Protein AF-0000000084939558 (afdb_homodimer)

Radius of gyration: 22.92 Å; Cα contacts (8 Å, |Δi|>4): 229; chains: 2; bounding box: 37×69×50 Å

pLDDT: mean 94.9, std 2.83, range [78.06, 98.19]

Sequence (236 aa):
MEKLYIKDISKELSIPEYVLRFYDKKGLFPFFERDENNYRYIEREKLEWVRIVSCLKKSGMPLNKISEYIGLALEGKNTYAKRLEMMIEQEKIVLEKMKDLQEQLDYIKYKKKLYENNMEKLYIKDISKELSIPEYVLRFYDKKGLFPFFERDENNYRYIEREKLEWVRIVSCLKKSGMPLNKISEYIGLALEGKNTYAKRLEMMIEQEKIVLEKMKDLQEQLDYIKYKKKLYENN

Secondary structure (DSSP, 8-state):
--EEEHHHHHHHHT--HHHHHHHHHTT--TT-EE-TT--EEEEGGGHHHHHHHHHHHHTT--HHHHHHHHHHHHH-GGGHHHHHHHHHHHHHHHHHHHHHHHHHHHHHHHHHHHHHH-/--EEEHHHHHHHHT--HHHHHHHHHTT--TT-EE-TT--EEEEGGGHHHHHHHHHHHHTT--HHHHHHHHHHHHH-GGGHHHHHHHHHHHHHHHHHHHHHHHHHHHHHHHHHHHHH--

Solvent-accessible surface area (backbone atoms only — not comparable to full-atom values): 13056 Å² total; per-residue (Å²): 131,58,73,34,35,55,69,52,47,20,65,74,70,71,42,59,54,68,57,54,51,48,42,43,74,70,63,67,50,88,65,61,43,65,48,98,85,65,48,53,29,28,47,56,90,53,46,62,57,57,51,49,52,50,34,43,45,75,53,66,50,52,69,69,57,51,46,50,49,52,55,40,56,71,74,34,76,90,35,29,68,62,52,35,51,52,38,53,53,48,48,53,53,41,51,51,51,49,51,53,48,49,55,32,48,52,51,45,50,50,51,37,51,52,35,72,75,97,134,58,74,35,34,54,70,51,46,19,65,73,69,70,40,60,55,69,56,55,50,50,42,44,74,72,62,67,52,89,64,61,43,64,48,98,85,63,47,52,29,30,47,56,90,53,45,63,57,56,50,50,52,50,35,44,44,76,53,65,50,52,68,70,57,50,46,50,50,51,56,41,57,71,74,34,76,89,38,30,67,61,52,35,52,51,38,53,53,47,48,52,52,40,50,51,51,47,52,54,47,48,55,33,48,54,51,45,50,49,51,37,51,52,34,72,75,97

Structure (mmCIF, N/CA/C/O backbone):
data_AF-0000000084939558-model_v1
#
loop_
_entity.id
_entity.type
_entity.pdbx_description
1 polymer 'HTH transcriptional regulator merR family'
#
loop_
_atom_site.group_PDB
_atom_site.id
_atom_site.type_symbol
_atom_site.label_atom_id
_atom_site.label_alt_id
_atom_site.label_comp_id
_atom_site.label_asym_id
_atom_site.label_entity_id
_atom_site.label_seq_id
_atom_site.pdbx_PDB_ins_code
_atom_site.Cartn_x
_atom_site.Cartn_y
_atom_site.Cartn_z
_atom_site.occupancy
_atom_site.B_iso_or_equiv
_atom_site.auth_seq_id
_atom_site.auth_comp_id
_atom_site.auth_asym_id
_atom_site.auth_atom_id
_atom_site.pdbx_PDB_model_num
ATOM 1 N N . MET A 1 1 ? 12.875 33 14.234 1 78.06 1 MET A N 1
ATOM 2 C CA . MET A 1 1 ? 12.195 31.719 14.078 1 78.06 1 MET A CA 1
ATOM 3 C C . MET A 1 1 ? 12.977 30.797 13.133 1 78.06 1 MET A C 1
ATOM 5 O O . MET A 1 1 ? 13.703 31.281 12.258 1 78.06 1 MET A O 1
ATOM 9 N N . GLU A 1 2 ? 13.031 29.531 13.477 1 91.94 2 GLU A N 1
ATOM 10 C CA . GLU A 1 2 ? 13.859 28.609 12.711 1 91.94 2 GLU A CA 1
ATOM 11 C C . GLU A 1 2 ? 13.195 28.234 11.383 1 91.94 2 GLU A C 1
ATOM 13 O O . GLU A 1 2 ? 12.055 27.781 11.359 1 91.94 2 GLU A O 1
ATOM 18 N N . LYS A 1 3 ? 13.844 28.703 10.32 1 94.44 3 LYS A N 1
ATOM 19 C CA . LYS A 1 3 ? 13.391 28.359 8.977 1 94.44 3 LYS A CA 1
ATOM 20 C C . LYS A 1 3 ? 13.867 26.953 8.578 1 94.44 3 LYS A C 1
ATOM 22 O O . LYS A 1 3 ? 15.031 26.609 8.805 1 94.44 3 LYS A O 1
ATOM 27 N N . LEU A 1 4 ? 12.922 26.172 8.109 1 96.12 4 LEU A N 1
ATOM 28 C CA . LEU A 1 4 ? 13.242 24.859 7.559 1 96.12 4 LEU A CA 1
ATOM 29 C C . LEU A 1 4 ? 13.008 24.844 6.051 1 96.12 4 LEU A C 1
ATOM 31 O O . LEU A 1 4 ? 11.891 25.078 5.586 1 96.12 4 LEU A O 1
ATOM 35 N N . TYR A 1 5 ? 14.117 24.562 5.375 1 96.19 5 TYR A N 1
ATOM 36 C CA . TYR A 1 5 ? 14.008 24.469 3.922 1 96.19 5 TYR A CA 1
ATOM 37 C C . TYR A 1 5 ? 13.641 23.047 3.492 1 96.19 5 TYR A C 1
ATOM 39 O O . TYR A 1 5 ? 13.641 22.125 4.309 1 96.19 5 TYR A O 1
ATOM 47 N N . ILE A 1 6 ? 13.305 22.922 2.172 1 94.62 6 ILE A N 1
ATOM 48 C CA . ILE A 1 6 ? 12.844 21.641 1.637 1 94.62 6 ILE A CA 1
ATOM 49 C C . ILE A 1 6 ? 13.859 20.547 1.958 1 94.62 6 ILE A C 1
ATOM 51 O O . ILE A 1 6 ? 13.484 19.438 2.355 1 94.62 6 ILE A O 1
ATOM 55 N N . LYS A 1 7 ? 15.078 20.906 1.766 1 95 7 LYS A N 1
ATOM 56 C CA . LYS A 1 7 ? 16.141 19.938 2.031 1 95 7 LYS A CA 1
ATOM 57 C C . LYS A 1 7 ? 16.156 19.531 3.5 1 95 7 LYS A C 1
ATOM 59 O O . LYS A 1 7 ? 16.328 18.344 3.818 1 95 7 LYS A O 1
ATOM 64 N N . ASP A 1 8 ? 15.945 20.5 4.359 1 96.25 8 ASP A N 1
ATOM 65 C CA . ASP A 1 8 ? 15.906 20.219 5.797 1 96.25 8 ASP A CA 1
ATOM 66 C C . ASP A 1 8 ? 14.719 19.328 6.156 1 96.25 8 ASP A C 1
ATOM 68 O O . ASP A 1 8 ? 14.859 18.391 6.93 1 96.25 8 ASP A O 1
ATOM 72 N N . ILE A 1 9 ? 13.648 19.656 5.605 1 95.88 9 ILE A N 1
ATOM 73 C CA . ILE A 1 9 ? 12.406 18.938 5.867 1 95.88 9 ILE A CA 1
ATOM 74 C C . ILE A 1 9 ? 12.547 17.5 5.383 1 95.88 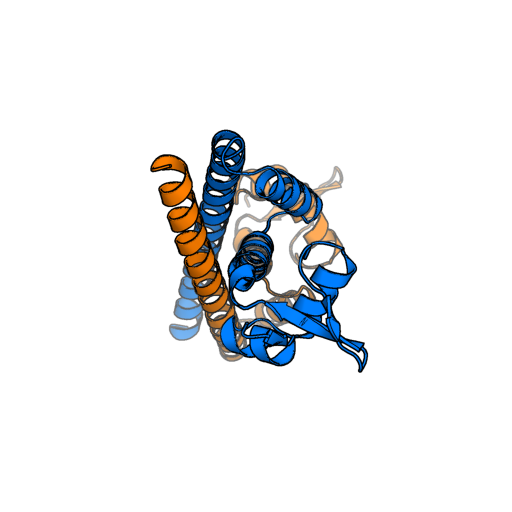9 ILE A C 1
ATOM 76 O O . ILE A 1 9 ? 12.164 16.562 6.086 1 95.88 9 ILE A O 1
ATOM 80 N N . SER A 1 10 ? 13.055 17.344 4.211 1 95.81 10 SER A N 1
ATOM 81 C CA . SER A 1 10 ? 13.266 16.031 3.613 1 95.81 10 SER A CA 1
ATOM 82 C C . SER A 1 10 ? 14.086 15.133 4.531 1 95.81 10 SER A C 1
ATOM 84 O O . SER A 1 10 ? 13.711 13.984 4.785 1 95.81 10 SER A O 1
ATOM 86 N N . LYS A 1 11 ? 15.117 15.664 5.09 1 94.25 11 LYS A N 1
ATOM 87 C CA . LYS A 1 11 ? 16 14.914 5.973 1 94.25 11 LYS A CA 1
ATOM 88 C C . LYS A 1 11 ? 15.32 14.586 7.297 1 94.25 11 LYS A C 1
ATOM 90 O O . LYS A 1 11 ? 15.398 13.461 7.781 1 94.25 11 LYS A O 1
ATOM 95 N N . GLU A 1 12 ? 14.648 15.5 7.797 1 93.31 12 GLU A N 1
ATOM 96 C CA . GLU A 1 12 ? 14.055 15.359 9.125 1 93.31 12 GLU A CA 1
ATOM 97 C C . GLU A 1 12 ? 12.883 14.383 9.102 1 93.31 12 GLU A C 1
ATOM 99 O O . GLU A 1 12 ? 12.695 13.609 10.039 1 93.31 12 GLU A O 1
ATOM 104 N N . LEU A 1 13 ? 12.102 14.492 8.102 1 91.56 13 LEU A N 1
ATOM 105 C CA . LEU A 1 13 ? 10.891 13.688 8.039 1 91.56 13 LEU A CA 1
ATOM 106 C C . LEU A 1 13 ? 11.109 12.445 7.18 1 91.56 13 LEU A C 1
ATOM 108 O O . LEU A 1 13 ? 10.211 11.609 7.051 1 91.56 13 LEU A O 1
ATOM 112 N N . SER A 1 14 ? 12.258 12.344 6.594 1 89.88 14 SER A N 1
ATOM 113 C CA . SER A 1 14 ? 12.594 11.219 5.723 1 89.88 14 SER A CA 1
ATOM 114 C C . SER A 1 14 ? 11.602 11.102 4.566 1 89.88 14 SER A C 1
ATOM 116 O O . SER A 1 14 ? 11.07 10.023 4.305 1 89.88 14 SER A O 1
ATOM 118 N N . ILE A 1 15 ? 11.344 12.266 3.938 1 91.56 15 ILE A N 1
ATOM 119 C CA . ILE A 1 15 ? 10.523 12.367 2.74 1 91.56 15 ILE A CA 1
ATOM 120 C C . ILE A 1 15 ? 11.344 12.961 1.596 1 91.56 15 ILE A C 1
ATOM 122 O O . ILE A 1 15 ? 11.992 13.992 1.76 1 91.56 15 ILE A O 1
ATOM 126 N N . PRO A 1 16 ? 11.281 12.328 0.468 1 93.44 16 PRO A N 1
ATOM 127 C CA . PRO A 1 16 ? 12.039 12.867 -0.659 1 93.44 16 PRO A CA 1
ATOM 128 C C . PRO A 1 16 ? 11.625 14.297 -1.021 1 93.44 16 PRO A C 1
ATOM 130 O O . PRO A 1 16 ? 10.438 14.633 -0.953 1 93.44 16 PRO A O 1
ATOM 133 N N . GLU A 1 17 ? 12.602 14.961 -1.515 1 95.44 17 GLU A N 1
ATOM 134 C CA . GLU A 1 17 ? 12.352 16.359 -1.84 1 95.44 17 GLU A CA 1
ATOM 135 C C . GLU A 1 17 ? 11.305 16.5 -2.943 1 95.44 17 GLU A C 1
ATOM 137 O O . GLU A 1 17 ? 10.445 17.375 -2.891 1 95.44 17 GLU A O 1
ATOM 142 N N . TYR A 1 18 ? 11.398 15.648 -3.867 1 94.94 18 TYR A N 1
ATOM 143 C CA . TYR A 1 18 ? 10.484 15.75 -4.996 1 94.94 18 TYR A CA 1
ATOM 144 C C . TYR A 1 18 ? 9.039 15.516 -4.551 1 94.94 18 TYR A C 1
ATOM 146 O O . TYR A 1 18 ? 8.109 16.094 -5.113 1 94.94 18 TYR A O 1
ATOM 154 N N . VAL A 1 19 ? 8.828 14.742 -3.518 1 92.38 19 VAL A N 1
ATOM 155 C CA . VAL A 1 19 ? 7.496 14.484 -2.979 1 92.38 19 VAL A CA 1
ATOM 156 C C . VAL A 1 19 ? 6.977 15.742 -2.279 1 92.38 19 VAL A C 1
ATOM 158 O O . VAL A 1 19 ? 5.824 16.141 -2.482 1 92.38 19 VAL A O 1
ATOM 161 N N . LEU A 1 20 ? 7.844 16.312 -1.535 1 94.19 20 LEU A N 1
ATOM 162 C CA . LEU A 1 20 ? 7.492 17.562 -0.853 1 94.19 20 LEU A CA 1
ATOM 163 C C . LEU A 1 20 ? 7.105 18.641 -1.856 1 94.19 20 LEU A C 1
ATOM 165 O O . LEU A 1 20 ? 6.105 19.344 -1.669 1 94.19 20 LEU A O 1
ATOM 169 N N . ARG A 1 21 ? 7.867 18.703 -2.932 1 93.12 21 ARG A N 1
ATOM 170 C CA . ARG A 1 21 ? 7.605 19.703 -3.973 1 93.12 21 ARG A CA 1
ATOM 171 C C . ARG A 1 21 ? 6.289 19.406 -4.684 1 93.12 21 ARG A C 1
ATOM 173 O O . ARG A 1 21 ? 5.543 20.328 -5.02 1 93.12 21 ARG A O 1
ATOM 180 N N . PHE A 1 22 ? 6.094 18.234 -4.871 1 93.81 22 PHE A N 1
ATOM 181 C CA . PHE A 1 22 ? 4.852 17.828 -5.512 1 93.81 22 PHE A CA 1
ATOM 182 C C . PHE A 1 22 ? 3.648 18.25 -4.672 1 93.81 22 PHE A C 1
ATOM 184 O O . PHE A 1 22 ? 2.697 18.828 -5.195 1 93.81 22 PHE A O 1
ATOM 191 N N . TYR A 1 23 ? 3.699 17.953 -3.377 1 93.06 23 TYR A N 1
ATOM 192 C CA . TYR A 1 23 ? 2.602 18.297 -2.482 1 93.06 23 TYR A CA 1
ATOM 193 C C . TYR A 1 23 ? 2.424 19.812 -2.402 1 93.06 23 TYR A C 1
ATOM 195 O O . TYR A 1 23 ? 1.298 20.312 -2.322 1 93.06 23 TYR A O 1
ATOM 203 N N . ASP A 1 24 ? 3.543 20.438 -2.385 1 91.81 24 ASP A N 1
ATOM 204 C CA . ASP A 1 24 ? 3.494 21.891 -2.371 1 91.81 24 ASP A CA 1
ATOM 205 C C . ASP A 1 24 ? 2.82 22.422 -3.631 1 91.81 24 ASP A C 1
ATOM 207 O O . ASP A 1 24 ? 1.967 23.312 -3.557 1 91.81 24 ASP A O 1
ATOM 211 N N . LYS A 1 25 ? 3.213 21.938 -4.762 1 92.25 25 LYS A N 1
ATOM 212 C CA . LYS A 1 25 ? 2.631 22.328 -6.043 1 92.25 25 LYS A CA 1
ATOM 213 C C . LYS A 1 25 ? 1.125 22.078 -6.062 1 92.25 25 LYS A C 1
ATOM 215 O O . LYS A 1 25 ? 0.372 22.828 -6.676 1 92.25 25 LYS A O 1
ATOM 220 N N . LYS A 1 26 ? 0.696 21.125 -5.387 1 93.25 26 LYS A N 1
ATOM 221 C CA . LYS A 1 26 ? -0.721 20.781 -5.32 1 93.25 26 LYS A CA 1
ATOM 222 C C . LYS A 1 26 ? -1.453 21.656 -4.305 1 93.25 26 LYS A C 1
ATOM 224 O O . LYS A 1 26 ? -2.654 21.484 -4.082 1 93.25 26 LYS A O 1
ATOM 229 N N . GLY A 1 27 ? -0.727 22.484 -3.561 1 90.5 27 GLY A N 1
ATOM 230 C CA . GLY A 1 27 ? -1.332 23.453 -2.654 1 90.5 27 GLY A CA 1
ATOM 231 C C . GLY A 1 27 ? -1.643 22.875 -1.288 1 90.5 27 GLY A C 1
ATOM 232 O O . GLY A 1 27 ? -2.508 23.391 -0.573 1 90.5 27 GLY A O 1
ATOM 233 N N . LEU A 1 28 ? -0.938 21.891 -0.875 1 92.88 28 LEU A N 1
ATOM 234 C CA . LEU A 1 28 ? -1.263 21.188 0.363 1 92.88 28 LEU A CA 1
ATOM 235 C C . LEU A 1 28 ? -0.498 21.781 1.54 1 92.88 28 LEU A C 1
ATOM 237 O O . LEU A 1 28 ? -0.735 21.406 2.691 1 92.88 28 LEU A O 1
ATOM 241 N N . PHE A 1 29 ? 0.413 22.641 1.264 1 93.56 29 PHE A N 1
ATOM 242 C CA . PHE A 1 29 ? 1.186 23.281 2.32 1 93.56 29 PHE A CA 1
ATOM 243 C C . PHE A 1 29 ? 0.855 24.766 2.404 1 93.56 29 PHE A C 1
ATOM 245 O O . PHE A 1 29 ? 1.463 25.578 1.71 1 93.56 29 PHE A O 1
ATOM 252 N N . PRO A 1 30 ? 0.023 25.125 3.338 1 90.94 30 PRO A N 1
ATOM 253 C CA . PRO A 1 30 ? -0.441 26.516 3.383 1 90.94 30 PRO A CA 1
ATOM 254 C C . PRO A 1 30 ? 0.596 27.469 3.979 1 90.94 30 PRO A C 1
ATOM 256 O O . PRO A 1 30 ? 0.467 28.688 3.848 1 90.94 30 PRO A O 1
ATOM 259 N N . PHE A 1 31 ? 1.703 26.922 4.52 1 92.5 31 PHE A N 1
ATOM 260 C CA . PHE A 1 31 ? 2.566 27.797 5.293 1 92.5 31 PHE A CA 1
ATOM 261 C C . PHE A 1 31 ? 3.951 27.891 4.66 1 92.5 31 PHE A C 1
ATOM 263 O O . PHE A 1 31 ? 4.867 28.484 5.242 1 92.5 31 PHE A O 1
ATOM 270 N N . PHE A 1 32 ? 4.051 27.266 3.518 1 93.5 32 PHE A N 1
ATOM 271 C CA . PHE A 1 32 ? 5.32 27.422 2.816 1 93.5 32 PHE A CA 1
ATOM 272 C C . PHE A 1 32 ? 5.484 28.859 2.311 1 93.5 32 PHE A C 1
ATOM 274 O O . PHE A 1 32 ? 4.527 29.453 1.821 1 93.5 32 PHE A O 1
ATOM 281 N N . GLU A 1 33 ? 6.656 29.375 2.461 1 93.62 33 GLU A N 1
ATOM 282 C CA . GLU A 1 33 ? 7.027 30.703 1.975 1 93.62 33 GLU A CA 1
ATOM 283 C C . GLU A 1 33 ? 8.297 30.641 1.126 1 93.62 33 GLU A C 1
ATOM 285 O O . GLU A 1 33 ? 8.914 29.578 0.993 1 93.62 33 GLU A O 1
ATOM 290 N N . ARG A 1 34 ? 8.531 31.641 0.413 1 93.19 34 ARG A N 1
ATOM 291 C CA . ARG A 1 34 ? 9.773 31.766 -0.351 1 93.19 34 ARG A CA 1
ATOM 292 C C . ARG A 1 34 ? 10.664 32.844 0.233 1 93.19 34 ARG A C 1
ATOM 294 O O . ARG A 1 34 ? 10.18 33.906 0.667 1 93.19 34 ARG A O 1
ATOM 301 N N . ASP A 1 35 ? 11.938 32.5 0.187 1 93.56 35 ASP A N 1
ATOM 302 C CA . ASP A 1 35 ? 12.875 33.531 0.646 1 93.56 35 ASP A CA 1
ATOM 303 C C . ASP A 1 35 ? 13.312 34.438 -0.507 1 93.56 35 ASP A C 1
ATOM 305 O O . ASP A 1 35 ? 12.742 34.375 -1.599 1 93.56 35 ASP A O 1
ATOM 309 N N . GLU A 1 36 ? 14.297 35.281 -0.172 1 95.06 36 GLU A N 1
ATOM 310 C CA . GLU A 1 36 ? 14.75 36.281 -1.141 1 95.06 36 GLU A CA 1
ATOM 311 C C . GLU A 1 36 ? 15.32 35.625 -2.391 1 95.06 36 GLU A C 1
ATOM 313 O O . GLU A 1 36 ? 15.273 36.188 -3.48 1 95.06 36 GLU A O 1
ATOM 318 N N . ASN A 1 37 ? 15.82 34.438 -2.24 1 94.5 37 ASN A N 1
ATOM 319 C CA . ASN A 1 37 ? 16.406 33.688 -3.35 1 94.5 37 ASN A CA 1
ATOM 320 C C . ASN A 1 37 ? 15.383 32.719 -3.977 1 94.5 37 ASN A C 1
ATOM 322 O O . ASN A 1 37 ? 15.734 31.891 -4.801 1 94.5 37 ASN A O 1
ATOM 326 N N . ASN A 1 38 ? 14.242 32.719 -3.533 1 92.62 38 ASN A N 1
ATOM 327 C CA . ASN A 1 38 ? 13.125 31.953 -4.055 1 92.62 38 ASN A CA 1
ATOM 328 C C . ASN A 1 38 ? 13.164 30.5 -3.568 1 92.62 38 ASN A C 1
ATOM 330 O O . ASN A 1 38 ? 12.609 29.609 -4.211 1 92.62 38 ASN A O 1
ATOM 334 N N . TYR A 1 39 ? 13.883 30.328 -2.506 1 92.5 39 TYR A N 1
ATOM 335 C CA . TYR A 1 39 ? 13.891 29 -1.892 1 92.5 39 TYR A CA 1
ATOM 336 C C . TYR A 1 39 ? 12.703 2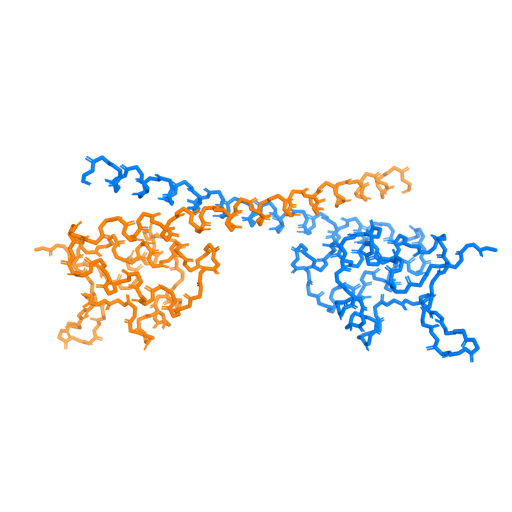8.844 -0.943 1 92.5 39 TYR A C 1
ATOM 338 O O . TYR A 1 39 ? 12.398 29.734 -0.157 1 92.5 39 TYR A O 1
ATOM 346 N N . ARG A 1 40 ? 12.062 27.656 -1.059 1 93.5 40 ARG A N 1
ATOM 347 C CA . ARG A 1 40 ? 10.898 27.391 -0.217 1 93.5 40 ARG A CA 1
ATOM 348 C C . ARG A 1 40 ? 11.328 26.984 1.19 1 93.5 40 ARG A C 1
ATOM 350 O O . ARG A 1 40 ? 12.281 26.234 1.363 1 93.5 40 ARG A O 1
ATOM 357 N N . TYR A 1 41 ? 10.641 27.609 2.094 1 95.31 41 TYR A N 1
ATOM 358 C CA . TYR A 1 41 ? 10.891 27.266 3.486 1 95.31 41 TYR A CA 1
ATOM 359 C C . TYR A 1 41 ? 9.609 27.312 4.305 1 95.31 41 TYR A C 1
ATOM 361 O O . TYR A 1 41 ? 8.594 27.844 3.838 1 95.31 41 TYR A O 1
ATOM 369 N N . ILE A 1 42 ? 9.695 26.641 5.418 1 95.69 42 ILE A N 1
ATOM 370 C CA . ILE A 1 42 ? 8.633 26.719 6.41 1 95.69 42 ILE A CA 1
ATOM 371 C C . ILE A 1 42 ? 9.227 27 7.785 1 95.69 42 ILE A C 1
ATOM 373 O O . ILE A 1 42 ? 10.367 26.625 8.07 1 95.69 42 ILE A O 1
ATOM 377 N N . GLU A 1 43 ? 8.375 27.75 8.562 1 95.88 43 GLU A N 1
ATOM 378 C CA . GLU A 1 43 ? 8.812 27.906 9.945 1 95.88 43 GLU A CA 1
ATOM 379 C C . GLU A 1 43 ? 8.703 26.594 10.719 1 95.88 43 GLU A 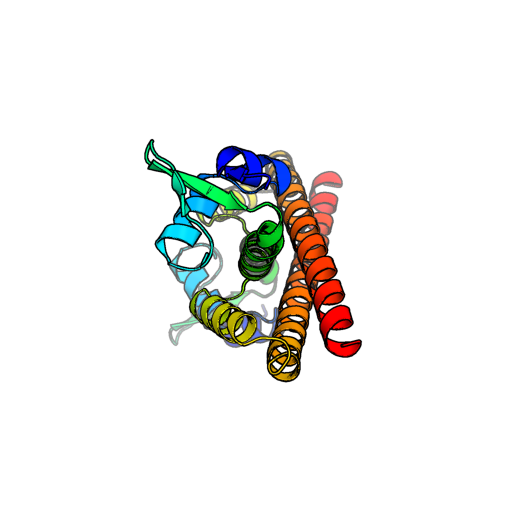C 1
ATOM 381 O O . GLU A 1 43 ? 7.738 25.859 10.547 1 95.88 43 GLU A O 1
ATOM 386 N N . ARG A 1 44 ? 9.664 26.312 11.578 1 95.69 44 ARG A N 1
ATOM 387 C CA . ARG A 1 44 ? 9.734 25.078 12.344 1 95.69 44 ARG A CA 1
ATOM 388 C C . ARG A 1 44 ? 8.406 24.781 13.039 1 95.69 44 ARG A C 1
ATOM 390 O O . ARG A 1 44 ? 7.969 23.625 13.102 1 95.69 44 ARG A O 1
ATOM 397 N N . GLU A 1 45 ? 7.77 25.781 13.523 1 94.19 45 GLU A N 1
ATOM 398 C CA . GLU A 1 45 ? 6.523 25.625 14.266 1 94.19 45 GLU A CA 1
ATOM 399 C C . GLU A 1 45 ? 5.414 25.062 13.375 1 94.19 45 GLU A C 1
ATOM 401 O O . GLU A 1 45 ? 4.414 24.547 13.867 1 94.19 45 GLU A O 1
ATOM 406 N N . LYS A 1 46 ? 5.648 25.188 12.078 1 94.19 46 LYS A N 1
ATOM 407 C CA . LYS A 1 46 ? 4.621 24.766 11.133 1 94.19 46 LYS A CA 1
ATOM 408 C C . LYS A 1 46 ? 4.977 23.406 10.516 1 94.19 46 LYS A C 1
ATOM 410 O O . LYS A 1 46 ? 4.246 22.906 9.664 1 94.19 46 LYS A O 1
ATOM 415 N N . LEU A 1 47 ? 5.996 22.797 10.984 1 94.75 47 LEU A N 1
ATOM 416 C CA . LEU A 1 47 ? 6.484 21.547 10.422 1 94.75 47 LEU A CA 1
ATOM 417 C C . LEU A 1 47 ? 5.445 20.438 10.578 1 94.75 47 LEU A C 1
ATOM 419 O O . LEU A 1 47 ? 5.371 19.531 9.742 1 94.75 47 LEU A O 1
ATOM 423 N N . GLU A 1 48 ? 4.656 20.547 11.578 1 92.94 48 GLU A N 1
ATOM 424 C CA . GLU A 1 48 ? 3.625 19.547 11.836 1 92.94 48 GLU A CA 1
ATOM 425 C C . GLU A 1 48 ? 2.662 19.438 10.664 1 92.94 48 GLU A C 1
ATOM 427 O O . GLU A 1 48 ? 2.162 18.344 10.367 1 92.94 48 GLU A O 1
ATOM 432 N N . TRP A 1 49 ? 2.451 20.5 9.922 1 92.06 49 TRP A N 1
ATOM 433 C CA . TRP A 1 49 ? 1.576 20.5 8.758 1 92.06 49 TRP A CA 1
ATOM 434 C C . TRP A 1 49 ? 2.15 19.625 7.645 1 92.06 49 TRP A C 1
ATOM 436 O O . TRP A 1 49 ? 1.414 18.891 6.98 1 92.06 49 TRP A O 1
ATOM 446 N N . VAL A 1 50 ? 3.414 19.656 7.5 1 94.44 50 VAL A N 1
ATOM 447 C CA . VAL A 1 50 ? 4.082 18.844 6.492 1 94.44 50 VAL A CA 1
ATOM 448 C C . VAL A 1 50 ? 4.031 17.375 6.898 1 94.44 50 VAL A C 1
ATOM 450 O O . VAL A 1 50 ? 3.764 16.5 6.07 1 94.44 50 VAL A O 1
ATOM 453 N N . ARG A 1 51 ? 4.176 17.141 8.125 1 94.12 51 ARG A N 1
ATOM 454 C CA . ARG A 1 51 ? 4.172 15.773 8.648 1 94.12 51 ARG A CA 1
ATOM 455 C C . ARG A 1 51 ? 2.816 15.109 8.438 1 94.12 51 ARG A C 1
ATOM 457 O O . ARG A 1 51 ? 2.744 13.969 7.98 1 94.12 51 ARG A O 1
ATOM 464 N N . ILE A 1 52 ? 1.778 15.859 8.773 1 95.12 52 ILE A N 1
ATOM 465 C CA . ILE A 1 52 ? 0.446 15.266 8.711 1 95.12 52 ILE A CA 1
ATOM 466 C C . ILE A 1 52 ? 0.069 15 7.254 1 95.12 52 ILE A C 1
ATOM 468 O O . ILE A 1 52 ? -0.49 13.945 6.934 1 95.12 52 ILE A O 1
ATOM 472 N N . VAL A 1 53 ? 0.37 15.93 6.418 1 94.62 53 VAL A N 1
ATOM 473 C CA . VAL A 1 53 ? 0.08 15.75 4.996 1 94.62 53 VAL A CA 1
ATOM 474 C C . VAL A 1 53 ? 0.81 14.516 4.473 1 94.62 53 VAL A C 1
ATOM 476 O O . VAL A 1 53 ? 0.211 13.672 3.801 1 94.62 53 VAL A O 1
ATOM 479 N N . SER A 1 54 ? 2.031 14.414 4.82 1 93.75 54 SER A N 1
ATOM 480 C CA . SER A 1 54 ? 2.844 13.289 4.379 1 93.75 54 SER A CA 1
ATOM 481 C C . SER A 1 54 ? 2.303 11.969 4.934 1 93.75 54 SER A C 1
ATOM 483 O O . SER A 1 54 ? 2.211 10.977 4.207 1 93.75 54 SER A O 1
ATOM 485 N N . CYS A 1 55 ? 1.94 11.992 6.129 1 95.25 55 CYS A N 1
ATOM 486 C CA . CYS A 1 55 ? 1.412 10.789 6.77 1 95.25 55 CYS A CA 1
ATOM 487 C C . CYS A 1 55 ? 0.112 10.344 6.109 1 95.25 55 CYS A C 1
ATOM 489 O O . CYS A 1 55 ? -0.047 9.172 5.773 1 95.25 55 CYS A O 1
ATOM 491 N N . LEU A 1 56 ? -0.761 11.336 5.945 1 96.19 56 LEU A N 1
ATOM 492 C CA . LEU A 1 56 ? -2.061 11.008 5.371 1 96.19 56 LEU A CA 1
ATOM 493 C C . LEU A 1 56 ? -1.912 10.508 3.939 1 96.19 56 LEU A C 1
ATOM 495 O O . LEU A 1 56 ? -2.59 9.562 3.533 1 96.19 56 LEU A O 1
ATOM 499 N N . LYS A 1 57 ? -1.029 11.078 3.289 1 93.94 57 LYS A N 1
ATOM 500 C CA . LYS A 1 57 ? -0.776 10.641 1.921 1 93.94 57 LYS A CA 1
ATOM 501 C C . LYS A 1 57 ? -0.169 9.234 1.901 1 93.94 57 LYS A C 1
ATOM 503 O O . LYS A 1 57 ? -0.635 8.359 1.169 1 93.94 57 LYS A O 1
ATOM 508 N N . LYS A 1 58 ? 0.844 9.016 2.695 1 92.62 58 LYS A N 1
ATOM 509 C CA . LYS A 1 58 ? 1.522 7.727 2.768 1 92.62 58 LYS A CA 1
ATOM 510 C C . LYS A 1 58 ? 0.566 6.629 3.223 1 92.62 58 LYS A C 1
ATOM 512 O O . LYS A 1 58 ? 0.715 5.469 2.836 1 92.62 58 LYS A O 1
ATOM 517 N N . SER A 1 59 ? -0.438 7.055 3.936 1 95.31 59 SER A N 1
ATOM 518 C CA . SER A 1 59 ? -1.404 6.094 4.453 1 95.31 59 SER A CA 1
ATOM 519 C C . SER A 1 59 ? -2.51 5.816 3.441 1 95.31 59 SER A C 1
ATOM 521 O O . SER A 1 59 ? -3.379 4.977 3.676 1 95.31 59 SER A O 1
ATOM 523 N N . GLY A 1 60 ? -2.527 6.559 2.332 1 93.81 60 GLY A N 1
ATOM 524 C CA . GLY A 1 60 ? -3.424 6.219 1.238 1 93.81 60 GLY A CA 1
ATOM 525 C C . GLY A 1 60 ? -4.609 7.16 1.125 1 93.81 60 GLY A C 1
ATOM 526 O O . GLY A 1 60 ? -5.547 6.895 0.374 1 93.81 60 GLY A O 1
ATOM 527 N N . MET A 1 61 ? -4.543 8.242 1.777 1 96.5 61 MET A N 1
ATOM 528 C CA . MET A 1 61 ? -5.641 9.203 1.662 1 96.5 61 MET A CA 1
ATOM 529 C C . MET A 1 61 ? -5.551 9.977 0.354 1 96.5 61 MET A C 1
ATOM 531 O O . MET A 1 61 ? -4.477 10.461 -0.013 1 96.5 61 MET A O 1
ATOM 535 N N . PRO A 1 62 ? -6.672 10.133 -0.286 1 95.94 62 PRO A N 1
ATOM 536 C CA . PRO A 1 62 ? -6.645 10.906 -1.529 1 95.94 62 PRO A CA 1
ATOM 537 C C . PRO A 1 62 ? -6.379 12.391 -1.295 1 95.94 62 PRO A C 1
ATOM 539 O O . PRO A 1 62 ? -6.703 12.922 -0.227 1 95.94 62 PRO A O 1
ATOM 542 N N . LEU A 1 63 ? -5.832 13 -2.33 1 94.5 63 LEU A N 1
ATOM 543 C CA . LEU A 1 63 ? -5.398 14.391 -2.248 1 94.5 63 LEU A CA 1
ATOM 544 C C . LEU A 1 63 ? -6.566 15.305 -1.894 1 94.5 63 LEU A C 1
ATOM 546 O O . LEU A 1 63 ? -6.402 16.266 -1.138 1 94.5 63 LEU A O 1
ATOM 550 N N . ASN A 1 64 ? -7.715 15.023 -2.43 1 95.56 64 ASN A N 1
ATOM 551 C CA . ASN A 1 64 ? -8.875 15.859 -2.146 1 95.56 64 ASN A CA 1
ATOM 552 C C . ASN A 1 64 ? -9.266 15.789 -0.674 1 95.56 64 ASN A C 1
ATOM 554 O O . ASN A 1 64 ? -9.625 16.812 -0.075 1 95.56 64 ASN A O 1
ATOM 558 N N . LYS A 1 65 ? -9.156 14.625 -0.125 1 97.12 65 LYS A N 1
ATOM 559 C CA . LYS A 1 65 ? -9.461 14.469 1.295 1 97.12 65 LYS A CA 1
ATOM 560 C C . LYS A 1 65 ? -8.406 15.148 2.162 1 97.12 65 LYS A C 1
ATOM 562 O O . LYS A 1 65 ? -8.727 15.719 3.207 1 97.12 65 LYS A O 1
ATOM 567 N N . ILE A 1 66 ? -7.18 15.047 1.719 1 97 66 ILE A N 1
ATOM 568 C CA . ILE A 1 66 ? -6.102 15.719 2.439 1 97 66 ILE A CA 1
ATOM 569 C C . ILE A 1 66 ? -6.34 17.234 2.424 1 97 66 ILE A C 1
ATOM 571 O O . ILE A 1 66 ? -6.172 17.906 3.445 1 97 66 ILE A O 1
ATOM 575 N N . SER A 1 67 ? -6.738 17.703 1.302 1 96.19 67 SER A N 1
ATOM 576 C CA . SER A 1 67 ? -7.07 19.109 1.187 1 96.19 67 SER A CA 1
ATOM 577 C C . SER A 1 67 ? -8.195 19.5 2.141 1 96.19 67 SER A C 1
ATOM 579 O O . SER A 1 67 ? -8.133 20.547 2.799 1 96.19 67 SER A O 1
ATOM 581 N N . GLU A 1 68 ? -9.18 18.703 2.143 1 97.31 68 GLU A N 1
ATOM 582 C CA . GLU A 1 68 ? -10.273 18.922 3.086 1 97.31 68 GLU A CA 1
ATOM 583 C C . GLU A 1 68 ? -9.758 18.984 4.52 1 97.31 68 GLU A C 1
ATOM 585 O O . GLU A 1 68 ? -10.141 19.875 5.281 1 97.31 68 GLU A O 1
ATOM 590 N N . TYR A 1 69 ? -8.938 18.031 4.867 1 97.75 69 TYR A N 1
ATOM 591 C CA . TYR A 1 69 ? -8.367 18 6.211 1 97.75 69 TYR A CA 1
ATOM 592 C C . TYR A 1 69 ? -7.625 19.297 6.523 1 97.75 69 TYR A C 1
ATOM 594 O O . TYR A 1 69 ? -7.793 19.859 7.602 1 97.75 69 TYR A O 1
ATOM 602 N N . ILE A 1 70 ? -6.785 19.703 5.648 1 96.12 70 ILE A N 1
ATOM 603 C CA . ILE A 1 70 ? -5.988 20.906 5.824 1 96.12 70 ILE A CA 1
ATOM 604 C C . ILE A 1 70 ? -6.91 22.109 6.031 1 96.12 70 ILE A C 1
ATOM 606 O O . ILE A 1 70 ? -6.668 22.938 6.906 1 96.12 70 ILE A O 1
ATOM 610 N N . GLY A 1 71 ? -7.945 22.203 5.191 1 96 71 GLY A N 1
ATOM 611 C CA . GLY A 1 71 ? -8.914 23.281 5.359 1 96 71 GLY A CA 1
ATOM 612 C C . GLY A 1 71 ? -9.547 23.297 6.738 1 96 71 GLY A C 1
ATOM 613 O O . GLY A 1 71 ? -9.68 24.359 7.348 1 96 71 GLY A O 1
ATOM 614 N N . LEU A 1 72 ? -9.922 22.188 7.199 1 97.06 72 LEU A N 1
ATOM 615 C CA . LEU A 1 72 ? -10.484 22.062 8.539 1 97.06 72 LEU A CA 1
ATOM 616 C C . LEU A 1 72 ? -9.461 22.484 9.594 1 97.06 72 LEU A C 1
ATOM 618 O O . LEU A 1 72 ? -9.789 23.25 10.508 1 97.06 72 LEU A O 1
ATOM 622 N N . ALA A 1 73 ? -8.281 22 9.484 1 95.06 73 ALA A N 1
ATOM 623 C CA . ALA A 1 73 ? -7.23 22.297 10.461 1 95.06 73 ALA A CA 1
ATOM 624 C C . ALA A 1 73 ? -6.973 23.797 10.539 1 95.06 73 ALA A C 1
ATOM 626 O O . ALA A 1 73 ? -6.73 24.344 11.625 1 95.06 73 ALA A O 1
ATOM 627 N N . LEU A 1 74 ? -7.074 24.438 9.43 1 95.06 74 LEU A N 1
ATOM 628 C CA . LEU A 1 74 ? -6.844 25.891 9.367 1 95.06 74 LEU A CA 1
ATOM 629 C C . LEU A 1 74 ? -7.926 26.641 10.125 1 95.06 74 LEU A C 1
ATOM 631 O O . LEU A 1 74 ? -7.676 27.719 10.664 1 95.06 74 LEU A O 1
ATOM 635 N N . GLU A 1 75 ? -9.031 26.078 10.125 1 95.94 75 GLU A N 1
ATOM 636 C CA . GLU A 1 75 ? -10.141 26.703 10.836 1 95.94 75 GLU A CA 1
ATOM 637 C C . GLU A 1 75 ? -9.922 26.672 12.344 1 95.94 75 GLU A C 1
ATOM 639 O O . GLU A 1 75 ? -10.406 27.547 13.062 1 95.94 75 GLU A O 1
ATOM 644 N N . GLY A 1 76 ? -9.281 25.609 12.82 1 94.12 76 GLY A N 1
ATOM 645 C CA . GLY A 1 76 ? -8.938 25.594 14.234 1 94.12 76 GLY A CA 1
ATOM 646 C C . GLY A 1 76 ? -9.57 24.453 14.992 1 94.12 76 GLY A C 1
ATOM 647 O O . GLY A 1 76 ? -10 23.469 14.391 1 94.12 76 GLY A O 1
ATOM 648 N N . LYS A 1 77 ? -9.562 24.562 16.297 1 94.75 77 LYS A N 1
ATOM 649 C CA . LYS A 1 77 ? -9.93 23.5 17.219 1 94.75 77 LYS A CA 1
ATOM 650 C C . LYS A 1 77 ? -11.406 23.141 17.078 1 94.75 77 LYS A C 1
ATOM 652 O O . LYS A 1 77 ? -11.812 22.016 17.422 1 94.75 77 LYS A O 1
ATOM 657 N N . ASN A 1 78 ? -12.148 24.094 16.594 1 95.81 78 ASN A N 1
ATOM 658 C CA . ASN A 1 78 ? -13.586 23.859 16.453 1 95.81 78 ASN A CA 1
ATOM 659 C C . ASN A 1 78 ? -13.867 22.734 15.469 1 95.81 78 ASN A C 1
ATOM 661 O O . ASN A 1 78 ? -14.984 22.203 15.43 1 95.81 78 ASN A O 1
ATOM 665 N N . THR A 1 79 ? -12.82 22.328 14.695 1 97.12 79 THR A N 1
ATOM 666 C CA . THR A 1 79 ? -13.039 21.281 13.703 1 97.12 79 THR A CA 1
ATOM 667 C C . THR A 1 79 ? -12.492 19.938 14.188 1 97.12 79 THR A C 1
ATOM 669 O O . THR A 1 79 ? -12.43 18.969 13.43 1 97.12 79 THR A O 1
ATOM 672 N N . TYR A 1 80 ? -12.125 19.781 15.43 1 96.75 80 TYR A N 1
ATOM 673 C CA . TYR A 1 80 ? -11.516 18.578 15.969 1 96.75 80 TYR A CA 1
ATOM 674 C C . TYR A 1 80 ? -12.43 17.375 15.766 1 96.75 80 TYR A C 1
ATOM 676 O O . TYR A 1 80 ? -11.953 16.281 15.453 1 96.75 80 TYR A O 1
ATOM 684 N N . ALA A 1 81 ? -13.703 17.625 15.945 1 97.19 81 ALA A N 1
ATOM 685 C CA . ALA A 1 81 ? -14.641 16.516 15.82 1 97.19 81 ALA A CA 1
ATOM 686 C C . ALA A 1 81 ? -14.602 15.922 14.414 1 97.19 81 ALA A C 1
ATOM 688 O O . ALA A 1 81 ? -14.531 14.703 14.25 1 97.19 81 ALA A O 1
ATOM 689 N N . LYS A 1 82 ? -14.664 16.797 13.453 1 97.62 82 LYS A N 1
ATOM 690 C CA . LYS A 1 82 ? -14.641 16.344 12.07 1 97.62 82 LYS A CA 1
ATOM 691 C C . LYS A 1 82 ? -13.289 15.703 11.727 1 97.62 82 LYS A C 1
ATOM 693 O O . LYS A 1 82 ? -13.242 14.68 11.039 1 97.62 82 LYS A O 1
ATOM 698 N N . ARG A 1 83 ? -12.227 16.281 12.172 1 97.56 83 ARG A N 1
ATOM 699 C CA . ARG A 1 83 ? -10.898 15.75 11.906 1 97.56 83 ARG A CA 1
ATOM 700 C C . ARG A 1 83 ? -10.695 14.398 12.586 1 97.56 83 ARG A C 1
ATOM 702 O O . ARG A 1 83 ? -10.047 13.508 12.031 1 97.56 83 ARG A O 1
ATOM 709 N N . LEU A 1 84 ? -11.297 14.258 13.742 1 97.88 84 LEU A N 1
ATOM 710 C CA . LEU A 1 84 ? -11.266 12.977 14.43 1 97.88 84 LEU A CA 1
ATOM 711 C C . LEU A 1 84 ? -11.961 11.898 13.602 1 97.88 84 LEU A C 1
ATOM 713 O O . LEU A 1 84 ? -11.445 10.789 13.453 1 97.88 84 LEU A O 1
ATOM 717 N N . GLU A 1 85 ? -13.062 12.289 13.062 1 98.06 85 GLU A N 1
ATOM 718 C CA . GLU A 1 85 ? -13.781 11.352 12.203 1 98.06 85 GLU A CA 1
ATOM 719 C C . GLU A 1 85 ? -12.93 10.914 11.016 1 98.06 85 GLU A C 1
ATOM 721 O O . GLU A 1 85 ? -12.922 9.742 10.648 1 98.06 85 GLU A O 1
ATOM 726 N N . MET A 1 86 ? -12.258 11.844 10.453 1 97.94 86 MET A N 1
ATOM 727 C CA . MET A 1 86 ? -11.391 11.547 9.32 1 97.94 86 MET A CA 1
ATOM 728 C C . MET A 1 86 ? -10.25 10.617 9.734 1 97.94 86 MET A C 1
ATOM 730 O O . MET A 1 86 ? -9.883 9.711 8.992 1 97.94 86 MET A O 1
ATOM 734 N N . MET A 1 87 ? -9.727 10.828 10.93 1 97.88 87 MET A N 1
ATOM 735 C CA . MET A 1 87 ? -8.648 9.984 11.43 1 97.88 87 MET A CA 1
ATOM 736 C C . MET A 1 87 ? -9.148 8.562 11.695 1 97.88 87 MET A C 1
ATOM 738 O O . MET A 1 87 ? -8.445 7.594 11.414 1 97.88 87 MET A O 1
ATOM 742 N N . ILE A 1 88 ? -10.336 8.484 12.211 1 98.12 88 ILE A N 1
ATOM 743 C CA . ILE A 1 88 ? -10.922 7.184 12.508 1 98.12 88 ILE A CA 1
ATOM 744 C C . ILE A 1 88 ? -11.094 6.395 11.211 1 98.12 88 ILE A C 1
ATOM 746 O O . ILE A 1 88 ? -10.75 5.215 11.141 1 98.12 88 ILE A O 1
ATOM 750 N N . GLU A 1 89 ? -11.578 7.102 10.227 1 97.94 89 GLU A N 1
ATOM 751 C CA . GLU A 1 89 ? -11.75 6.453 8.93 1 97.94 89 GLU A CA 1
ATOM 752 C C . GLU A 1 89 ? -10.406 6.031 8.344 1 97.94 89 GLU A C 1
ATOM 754 O O . GLU A 1 89 ? -10.266 4.918 7.832 1 97.94 89 GLU A O 1
ATOM 759 N N . GLN A 1 90 ? -9.445 6.859 8.445 1 98.06 90 GLN A N 1
ATOM 760 C CA . GLN A 1 90 ? -8.125 6.559 7.902 1 98.06 90 GLN A CA 1
ATOM 761 C C . GLN A 1 90 ? -7.469 5.41 8.656 1 98.06 90 GLN A C 1
ATOM 763 O O . GLN A 1 90 ? -6.766 4.586 8.062 1 98.06 90 GLN A O 1
ATOM 768 N N . GLU A 1 91 ? -7.641 5.387 9.938 1 98.19 91 GLU A N 1
ATOM 769 C CA . GLU A 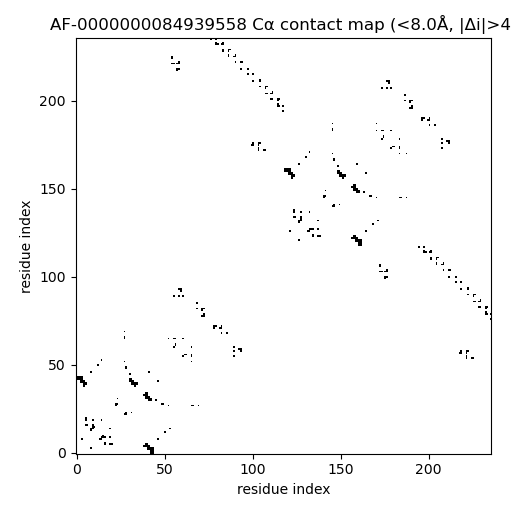1 91 ? -7.141 4.277 10.75 1 98.19 91 GLU A CA 1
ATOM 770 C C . GLU A 1 91 ? -7.68 2.939 10.25 1 98.19 91 GLU A C 1
ATOM 772 O O . GLU A 1 91 ? -6.926 1.977 10.102 1 98.19 91 GLU A O 1
ATOM 777 N N . LYS A 1 92 ? -8.969 2.914 9.984 1 98.12 92 LYS A N 1
ATOM 778 C CA . LYS A 1 92 ? -9.594 1.697 9.469 1 98.12 92 LYS A CA 1
ATOM 779 C C . LYS A 1 92 ? -8.984 1.277 8.141 1 98.12 92 LYS A C 1
ATOM 781 O O . LYS A 1 92 ? -8.703 0.096 7.922 1 98.12 92 LYS A O 1
ATOM 786 N N . ILE A 1 93 ? -8.805 2.227 7.32 1 97.5 93 ILE A N 1
ATOM 787 C CA . ILE A 1 93 ? -8.234 1.969 6 1 97.5 93 ILE A CA 1
ATOM 788 C C . ILE A 1 93 ? -6.828 1.397 6.148 1 97.5 93 ILE A C 1
ATOM 790 O O . ILE A 1 93 ? -6.484 0.401 5.508 1 97.5 93 ILE A O 1
ATOM 794 N N . VAL A 1 94 ? -5.996 1.978 6.996 1 98.06 94 VAL A N 1
ATOM 795 C CA . VAL A 1 94 ? -4.613 1.552 7.191 1 98.06 94 VAL A CA 1
ATOM 796 C C . VAL A 1 94 ? -4.582 0.144 7.781 1 98.06 94 VAL A C 1
ATOM 798 O O . VAL A 1 94 ? -3.787 -0.697 7.359 1 98.06 94 VAL A O 1
ATOM 801 N N . LEU A 1 95 ? -5.469 -0.146 8.719 1 98.19 95 LEU A N 1
ATOM 802 C CA . LEU A 1 95 ? -5.523 -1.461 9.352 1 98.19 95 LEU A CA 1
ATOM 803 C C . LEU A 1 95 ? -5.906 -2.535 8.336 1 98.19 95 LEU A C 1
ATOM 805 O O . LEU A 1 95 ? -5.367 -3.643 8.367 1 98.19 95 LEU A O 1
ATOM 809 N N . GLU A 1 96 ? -6.809 -2.178 7.488 1 96.81 96 GLU A N 1
ATOM 810 C CA . GLU A 1 96 ? -7.188 -3.113 6.434 1 96.81 96 GLU A CA 1
ATOM 811 C C . GLU A 1 96 ? -6.02 -3.377 5.488 1 96.81 96 GLU A C 1
ATOM 813 O O . GLU A 1 96 ? -5.789 -4.52 5.082 1 96.81 96 GLU A O 1
ATOM 818 N N . LYS A 1 97 ? -5.316 -2.371 5.125 1 96.25 97 LYS A N 1
ATOM 819 C CA . LYS A 1 97 ? -4.133 -2.52 4.285 1 96.25 97 LYS A CA 1
ATOM 820 C C . LYS A 1 97 ? -3.09 -3.414 4.949 1 96.25 97 LYS A C 1
ATOM 822 O O . LYS A 1 97 ? -2.477 -4.258 4.293 1 96.25 97 LYS A O 1
ATOM 827 N N . MET A 1 98 ? -2.904 -3.203 6.191 1 97.44 98 MET A N 1
ATOM 828 C CA . MET A 1 98 ? -1.926 -3.992 6.934 1 97.44 98 MET A CA 1
ATOM 829 C C . MET A 1 98 ? -2.338 -5.457 6.984 1 97.44 98 MET A C 1
ATOM 831 O O . MET A 1 98 ? -1.494 -6.352 6.871 1 97.44 98 MET A O 1
ATOM 835 N N . LYS A 1 99 ? -3.604 -5.66 7.172 1 96.81 99 LYS A N 1
ATOM 836 C CA . LYS A 1 99 ? -4.117 -7.027 7.168 1 96.81 99 LYS A CA 1
ATOM 837 C C . LYS A 1 99 ? -3.883 -7.695 5.82 1 96.81 99 LYS A C 1
ATOM 839 O O . LYS A 1 99 ? -3.438 -8.844 5.758 1 96.81 99 LYS A O 1
ATOM 844 N N . ASP A 1 100 ? -4.203 -6.965 4.809 1 94.25 100 ASP A N 1
ATOM 845 C CA . ASP A 1 100 ? -3.986 -7.473 3.457 1 94.25 100 ASP A CA 1
ATOM 846 C C . ASP A 1 100 ? -2.516 -7.809 3.225 1 94.25 100 ASP A C 1
ATOM 848 O O . ASP A 1 100 ? -2.193 -8.875 2.701 1 94.25 100 ASP A O 1
ATOM 852 N N . LEU A 1 101 ? -1.629 -6.988 3.641 1 96.56 101 LEU A N 1
ATOM 853 C CA . LEU A 1 101 ? -0.199 -7.203 3.447 1 96.56 101 LEU A CA 1
ATOM 854 C C . LEU A 1 101 ? 0.282 -8.406 4.246 1 96.56 101 LEU A C 1
ATOM 856 O O . LEU A 1 101 ? 1.143 -9.164 3.783 1 96.56 101 LEU A O 1
ATOM 860 N N . GLN A 1 102 ? -0.28 -8.523 5.418 1 97.69 102 GLN A N 1
ATOM 861 C CA . GLN A 1 102 ? 0.091 -9.68 6.234 1 97.69 102 GLN A CA 1
ATOM 862 C C . GLN A 1 102 ? -0.285 -10.984 5.547 1 97.69 102 GLN A C 1
ATOM 864 O O . GLN A 1 102 ? 0.478 -11.953 5.582 1 97.69 102 GLN A O 1
ATOM 869 N N . GLU A 1 103 ? -1.47 -11.008 4.969 1 95.56 103 GLU A N 1
ATOM 870 C CA . GLU A 1 103 ? -1.903 -12.195 4.234 1 95.56 103 GLU A CA 1
ATOM 871 C C . GLU A 1 103 ? -0.947 -12.516 3.088 1 95.56 103 GLU A C 1
ATOM 873 O O . GLU A 1 103 ? -0.603 -13.672 2.861 1 95.56 103 GLU A O 1
ATOM 878 N N . GLN A 1 104 ? -0.551 -11.492 2.369 1 95.94 104 GLN A N 1
ATOM 879 C CA . GLN A 1 104 ? 0.395 -11.68 1.275 1 95.94 104 GLN A CA 1
ATOM 880 C C . GLN A 1 104 ? 1.747 -12.164 1.795 1 95.94 104 GLN A C 1
ATOM 882 O O . GLN A 1 104 ? 2.365 -13.047 1.203 1 95.94 104 GLN A O 1
ATOM 887 N N . LEU A 1 105 ? 2.186 -11.578 2.895 1 97.81 105 LEU A N 1
ATOM 888 C CA . LEU A 1 105 ? 3.453 -11.969 3.504 1 97.81 105 LEU A CA 1
ATOM 889 C C . LEU A 1 105 ? 3.441 -13.445 3.885 1 97.81 105 LEU A C 1
ATOM 891 O O . LEU A 1 105 ? 4.41 -14.164 3.631 1 97.81 105 LEU A O 1
ATOM 895 N N . ASP A 1 106 ? 2.387 -13.883 4.488 1 97.69 106 ASP A N 1
ATOM 896 C CA . ASP A 1 106 ? 2.26 -15.281 4.887 1 97.69 106 ASP A CA 1
ATOM 897 C C . ASP A 1 106 ? 2.359 -16.219 3.678 1 97.69 106 ASP A C 1
ATOM 899 O O . ASP A 1 106 ? 3.004 -17.266 3.746 1 97.69 106 ASP A O 1
ATOM 903 N N . TYR A 1 107 ? 1.69 -15.867 2.631 1 96.12 107 TYR A N 1
ATOM 904 C CA . TYR A 1 107 ? 1.732 -16.688 1.421 1 96.12 107 TYR A CA 1
ATOM 905 C C . TYR A 1 107 ? 3.137 -16.703 0.828 1 96.12 107 TYR A C 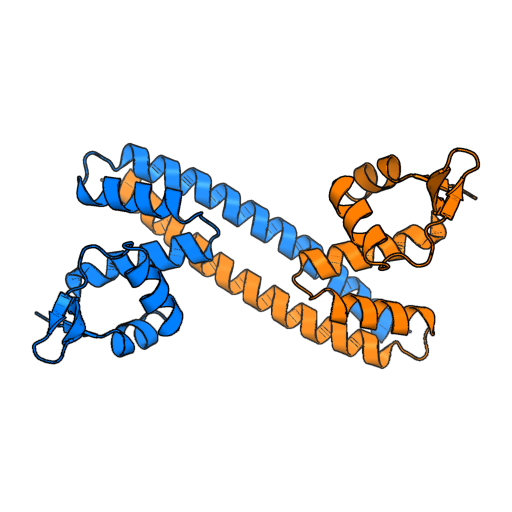1
ATOM 907 O O . TYR A 1 107 ? 3.617 -17.75 0.396 1 96.12 107 TYR A O 1
ATOM 915 N N . ILE A 1 108 ? 3.779 -15.57 0.779 1 97.25 108 ILE A N 1
ATOM 916 C CA . ILE A 1 108 ? 5.145 -15.469 0.273 1 97.25 108 ILE A CA 1
ATOM 917 C C . ILE A 1 108 ? 6.066 -16.375 1.089 1 97.25 108 ILE A C 1
ATOM 919 O O . ILE A 1 108 ? 6.875 -17.109 0.527 1 97.25 108 ILE A O 1
ATOM 923 N N . LYS A 1 109 ? 5.922 -16.359 2.354 1 97.44 109 LYS A N 1
ATOM 924 C CA . LYS A 1 109 ? 6.742 -17.203 3.227 1 97.44 109 LYS A CA 1
ATOM 925 C C . LYS A 1 109 ? 6.465 -18.688 2.99 1 97.44 109 LYS A C 1
ATOM 927 O O . LYS A 1 109 ? 7.379 -19.5 3.035 1 97.44 109 LYS A O 1
ATOM 932 N N . TYR A 1 110 ? 5.23 -18.953 2.854 1 96.62 110 TYR A N 1
ATOM 933 C CA . TYR A 1 110 ? 4.863 -20.328 2.521 1 96.62 110 TYR A CA 1
ATOM 934 C C . TYR A 1 110 ? 5.574 -20.781 1.252 1 96.62 110 TYR A C 1
ATOM 936 O O . TYR A 1 110 ? 6.16 -21.859 1.221 1 96.62 110 TYR A O 1
ATOM 944 N N . LYS A 1 111 ? 5.512 -20 0.224 1 96 111 LYS A N 1
ATOM 945 C CA . LYS A 1 111 ? 6.141 -20.344 -1.046 1 96 111 LYS A CA 1
ATOM 946 C C . LYS A 1 111 ? 7.656 -20.453 -0.895 1 96 111 LYS A C 1
ATOM 948 O O . LYS A 1 111 ? 8.281 -21.344 -1.479 1 96 111 LYS A O 1
ATOM 953 N N . LYS A 1 112 ? 8.195 -19.562 -0.156 1 96.44 112 LYS A N 1
ATOM 954 C CA . LYS A 1 112 ? 9.625 -19.625 0.115 1 96.44 112 LYS A CA 1
ATOM 955 C C . LYS A 1 112 ? 10.008 -20.969 0.722 1 96.44 112 LYS A C 1
ATOM 957 O O . LYS A 1 112 ? 10.969 -21.609 0.275 1 96.44 112 LYS A O 1
ATOM 962 N N . LYS A 1 113 ? 9.297 -21.344 1.709 1 96.25 113 LYS A N 1
ATOM 963 C CA . LYS A 1 113 ? 9.57 -22.609 2.371 1 96.25 113 LYS A CA 1
ATOM 964 C C . LYS A 1 113 ? 9.461 -23.781 1.39 1 96.25 113 LYS A C 1
ATOM 966 O O . LYS A 1 113 ? 10.266 -24.719 1.435 1 96.25 113 LYS A O 1
ATOM 971 N N . LEU A 1 114 ? 8.492 -23.688 0.546 1 93.94 114 LEU A N 1
ATOM 972 C CA . LEU A 1 114 ? 8.297 -24.719 -0.469 1 93.94 114 LEU A CA 1
ATOM 973 C C . LEU A 1 114 ? 9.523 -24.828 -1.376 1 93.94 114 LEU A C 1
ATOM 975 O O . LEU A 1 114 ? 10 -25.922 -1.662 1 93.94 114 LEU A O 1
ATOM 97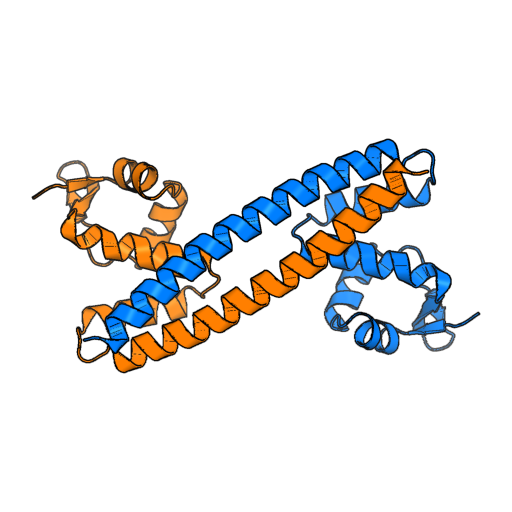9 N N . TYR A 1 115 ? 10.016 -23.656 -1.776 1 94.81 115 TYR A N 1
ATOM 980 C CA . TYR A 1 115 ? 11.164 -23.641 -2.672 1 94.81 115 TYR A CA 1
ATOM 981 C C . TYR A 1 115 ? 12.422 -24.141 -1.957 1 94.81 115 TYR A C 1
ATOM 983 O O . TYR A 1 115 ? 13.289 -24.75 -2.57 1 94.81 115 TYR A O 1
ATOM 991 N N . GLU A 1 116 ? 12.531 -23.859 -0.749 1 92 116 GLU A N 1
ATOM 992 C CA . GLU A 1 116 ? 13.703 -24.234 0.038 1 92 116 GLU A CA 1
ATOM 993 C C . GLU A 1 116 ? 13.719 -25.734 0.32 1 92 116 GLU A C 1
ATOM 995 O O . GLU A 1 116 ? 14.789 -26.344 0.41 1 92 116 GLU A O 1
ATOM 1000 N N . ASN A 1 117 ? 12.57 -26.281 0.5 1 89.31 117 ASN A N 1
ATOM 1001 C CA . ASN A 1 117 ? 12.469 -27.688 0.901 1 89.31 117 ASN A CA 1
ATOM 1002 C C . ASN A 1 117 ? 12.375 -28.609 -0.309 1 89.31 117 ASN A C 1
ATOM 1004 O O . ASN A 1 117 ? 12.297 -29.828 -0.159 1 89.31 117 ASN A O 1
ATOM 1008 N N . ASN A 1 118 ? 12.367 -28.109 -1.568 1 81.56 118 ASN A N 1
ATOM 1009 C CA . ASN A 1 118 ? 12.266 -28.953 -2.758 1 81.56 118 ASN A CA 1
ATOM 1010 C C . ASN A 1 118 ? 13.305 -28.562 -3.809 1 81.56 118 ASN A C 1
ATOM 1012 O O . ASN A 1 118 ? 13.758 -27.406 -3.84 1 81.56 118 ASN A O 1
ATOM 1016 N N . MET B 1 1 ? -12.602 -33.531 -13.766 1 78.31 1 MET B N 1
ATOM 1017 C CA . MET B 1 1 ? -11.828 -32.5 -13.078 1 78.31 1 MET B CA 1
ATOM 1018 C C . MET B 1 1 ? -12.703 -31.281 -12.75 1 78.31 1 MET B C 1
ATOM 1020 O O . MET B 1 1 ? -13.68 -31.016 -13.445 1 78.31 1 MET B O 1
ATOM 1024 N N . GLU B 1 2 ? -12.5 -30.703 -11.578 1 92 2 GLU B N 1
ATOM 1025 C CA . GLU B 1 2 ? -13.367 -29.625 -11.125 1 92 2 GLU B CA 1
ATOM 1026 C C . GLU B 1 2 ? -13.008 -28.312 -11.805 1 92 2 GLU B C 1
ATOM 1028 O O . GLU B 1 2 ? -11.859 -27.875 -11.742 1 92 2 GLU B O 1
ATOM 1033 N N . LYS B 1 3 ? -13.945 -27.859 -12.625 1 94.5 3 LYS B N 1
ATOM 1034 C CA . LYS B 1 3 ? -13.789 -26.562 -13.273 1 94.5 3 LYS B CA 1
ATOM 1035 C C . LYS B 1 3 ? -14.18 -25.422 -12.328 1 94.5 3 LYS B C 1
ATOM 1037 O O . LYS B 1 3 ? -15.195 -25.5 -11.641 1 94.5 3 LYS B O 1
ATOM 1042 N N . LEU B 1 4 ? -13.281 -24.469 -12.242 1 96.12 4 LEU B N 1
ATOM 1043 C CA . LEU B 1 4 ? -13.562 -23.25 -11.492 1 96.12 4 LEU B CA 1
ATOM 1044 C C . LEU B 1 4 ? -13.711 -22.047 -12.43 1 96.12 4 LEU B C 1
ATOM 1046 O O . LEU B 1 4 ? -12.773 -21.719 -13.172 1 96.12 4 LEU B O 1
ATOM 1050 N N . TYR B 1 5 ? -14.898 -21.469 -12.352 1 96.25 5 TYR B N 1
ATOM 1051 C CA . TYR B 1 5 ? -15.133 -20.297 -13.172 1 96.25 5 TYR B CA 1
ATOM 1052 C C . TYR B 1 5 ? -14.703 -19.031 -12.445 1 96.25 5 TYR B C 1
ATOM 1054 O O . TYR B 1 5 ? -14.398 -19.062 -11.25 1 96.25 5 TYR B O 1
ATOM 1062 N N . ILE B 1 6 ? -14.68 -17.906 -13.219 1 94.75 6 ILE B N 1
ATOM 1063 C CA . ILE B 1 6 ? -14.211 -16.641 -12.672 1 94.75 6 ILE B CA 1
ATOM 1064 C C . ILE B 1 6 ? -14.984 -16.312 -11.398 1 94.75 6 ILE B C 1
ATOM 1066 O O . ILE B 1 6 ? -14.398 -15.859 -10.406 1 94.75 6 ILE B O 1
ATOM 1070 N N . LYS B 1 7 ? -16.25 -16.516 -11.477 1 95.12 7 LYS B N 1
ATOM 1071 C CA . LYS B 1 7 ? -17.094 -16.234 -10.32 1 95.12 7 LYS B CA 1
ATOM 1072 C C . LYS B 1 7 ? -16.703 -17.094 -9.125 1 95.12 7 LYS B C 1
ATOM 1074 O O . LYS B 1 7 ? -16.656 -16.609 -7.996 1 95.12 7 LYS B O 1
ATOM 1079 N N . ASP B 1 8 ? -16.391 -18.344 -9.414 1 96.44 8 ASP B N 1
ATOM 1080 C CA . ASP B 1 8 ? -15.977 -19.266 -8.359 1 96.44 8 ASP B CA 1
ATOM 1081 C C . ASP B 1 8 ? -14.641 -18.844 -7.758 1 96.44 8 ASP B C 1
ATOM 1083 O O . ASP B 1 8 ? -14.477 -18.844 -6.535 1 96.44 8 ASP B O 1
ATOM 1087 N N . ILE B 1 9 ? -13.789 -18.5 -8.602 1 96 9 ILE B N 1
ATOM 1088 C CA . ILE B 1 9 ? -12.445 -18.094 -8.188 1 96 9 ILE B CA 1
ATOM 1089 C C . ILE B 1 9 ? -12.523 -16.828 -7.352 1 96 9 ILE B C 1
ATOM 1091 O O . ILE B 1 9 ? -11.883 -16.719 -6.305 1 96 9 ILE B O 1
ATOM 1095 N N . SER B 1 10 ? -13.281 -15.898 -7.805 1 95.94 10 SER B N 1
ATOM 1096 C CA . SER B 1 10 ? -13.477 -14.633 -7.105 1 95.94 10 SER B CA 1
ATOM 1097 C C . SER B 1 10 ? -13.93 -14.852 -5.668 1 95.94 10 SER B C 1
ATOM 1099 O O . SER B 1 10 ? -13.367 -14.273 -4.738 1 95.94 10 SER B O 1
ATOM 1101 N N . LYS B 1 11 ? -14.859 -15.742 -5.488 1 94.44 11 LYS B N 1
ATOM 1102 C CA . LYS B 1 11 ? -15.406 -16.047 -4.168 1 94.44 11 LYS B CA 1
ATOM 1103 C C . LYS B 1 11 ? -14.383 -16.766 -3.301 1 94.44 11 LYS B C 1
ATOM 1105 O O . LYS B 1 11 ? -14.203 -16.438 -2.127 1 94.44 11 LYS B O 1
ATOM 1110 N N . GLU B 1 12 ? -13.727 -17.641 -3.869 1 93.56 12 GLU B N 1
ATOM 1111 C CA . GLU B 1 12 ? -12.805 -18.5 -3.117 1 93.56 12 GLU B CA 1
ATOM 1112 C C . GLU B 1 12 ? -11.57 -17.719 -2.674 1 93.56 12 GLU B C 1
ATOM 1114 O O . GLU B 1 12 ? -11.07 -17.922 -1.565 1 93.56 12 GLU B O 1
ATOM 1119 N N . LEU B 1 13 ? -11.078 -16.953 -3.545 1 91.88 13 LEU B N 1
ATOM 1120 C CA . LEU B 1 13 ? -9.828 -16.234 -3.262 1 91.88 13 LEU B CA 1
ATOM 1121 C C . LEU B 1 13 ? -10.102 -14.82 -2.779 1 91.88 13 LEU B C 1
ATOM 1123 O O . LEU B 1 13 ? -9.172 -14.086 -2.439 1 91.88 13 LEU B O 1
ATOM 1127 N N . SER B 1 14 ? -11.352 -14.453 -2.76 1 89.94 14 SER B N 1
ATOM 1128 C CA . SER B 1 14 ? -11.758 -13.109 -2.342 1 89.94 14 SER B CA 1
ATOM 1129 C C . SER B 1 14 ? -11.07 -12.039 -3.188 1 89.94 14 SER B C 1
ATOM 1131 O O . SER B 1 14 ? -10.492 -11.094 -2.65 1 89.94 14 SER B O 1
ATOM 1133 N N . ILE B 1 15 ? -11.125 -12.258 -4.52 1 91.81 15 ILE B N 1
ATOM 1134 C CA . ILE B 1 15 ? -10.633 -11.312 -5.516 1 91.81 15 ILE B CA 1
ATOM 1135 C C . ILE B 1 15 ? -11.773 -10.906 -6.449 1 91.81 15 ILE B C 1
ATOM 1137 O O . ILE B 1 15 ? -12.484 -11.766 -6.98 1 91.81 15 ILE B O 1
ATOM 1141 N N . PRO B 1 16 ? -11.914 -9.633 -6.645 1 93.69 16 PRO B N 1
ATOM 1142 C CA . PRO B 1 16 ? -12.992 -9.203 -7.551 1 93.69 16 PRO B CA 1
ATOM 1143 C C . PRO B 1 16 ? -12.836 -9.781 -8.953 1 93.69 16 PRO B C 1
ATOM 1145 O O . PRO B 1 16 ? -11.719 -9.906 -9.461 1 93.69 16 PRO B O 1
ATOM 1148 N N . GLU B 1 17 ? -13.977 -9.945 -9.531 1 95.56 17 GLU B N 1
ATOM 1149 C CA . GLU B 1 17 ? -13.977 -10.562 -10.859 1 95.56 17 GLU B CA 1
ATOM 1150 C C . GLU B 1 17 ? -13.25 -9.688 -11.875 1 95.56 17 GLU B C 1
ATOM 1152 O O . GLU B 1 17 ? -12.516 -10.188 -12.727 1 95.56 17 GLU B O 1
ATOM 1157 N N . TYR B 1 18 ? -13.469 -8.445 -11.75 1 95.12 18 TYR B N 1
ATOM 1158 C CA . TYR B 1 18 ? -12.867 -7.543 -12.727 1 95.12 18 TYR B CA 1
ATOM 1159 C C . TYR B 1 18 ? -11.352 -7.566 -12.633 1 95.12 18 TYR B C 1
ATOM 1161 O O . TYR B 1 18 ? -10.656 -7.402 -13.641 1 95.12 18 TYR B O 1
ATOM 1169 N N . VAL B 1 19 ? -10.797 -7.84 -11.484 1 92.62 19 VAL B N 1
ATOM 1170 C CA . VAL B 1 19 ? -9.352 -7.938 -11.289 1 92.62 19 VAL B CA 1
ATOM 1171 C C . VAL B 1 19 ? -8.828 -9.211 -11.953 1 92.62 19 VAL B C 1
ATOM 1173 O O . VAL B 1 19 ? -7.812 -9.172 -12.656 1 92.62 19 VAL B O 1
ATOM 1176 N N . LEU B 1 20 ? -9.547 -10.242 -11.734 1 94.31 20 LEU B N 1
ATOM 1177 C CA . LEU B 1 20 ? -9.188 -11.516 -12.359 1 94.31 20 LEU B CA 1
ATOM 1178 C C . LEU B 1 20 ? -9.188 -11.391 -13.875 1 94.31 20 LEU B C 1
ATOM 1180 O O . LEU B 1 20 ? -8.258 -11.859 -14.539 1 94.31 20 LEU B O 1
ATOM 1184 N N . ARG B 1 21 ? -10.188 -10.703 -14.391 1 93.25 21 ARG B N 1
ATOM 1185 C CA . ARG B 1 21 ? -10.305 -10.5 -15.828 1 93.25 21 ARG B CA 1
ATOM 1186 C C . ARG B 1 21 ? -9.172 -9.625 -16.344 1 93.25 21 ARG B C 1
ATOM 1188 O O . ARG B 1 21 ? -8.641 -9.867 -17.438 1 93.25 21 ARG B O 1
ATOM 1195 N N . PHE B 1 22 ? -8.891 -8.703 -15.609 1 94 22 PHE B N 1
ATOM 1196 C CA . PHE B 1 22 ? -7.797 -7.812 -15.977 1 94 22 PHE B CA 1
ATOM 1197 C C . PHE B 1 22 ? -6.484 -8.578 -16.094 1 94 22 PHE B C 1
ATOM 1199 O O . PHE B 1 22 ? -5.762 -8.445 -17.078 1 94 22 PHE B O 1
ATOM 1206 N N . TYR B 1 23 ? -6.199 -9.391 -15.07 1 93.19 23 TYR B N 1
ATOM 1207 C CA . TYR B 1 23 ? -4.965 -10.172 -15.07 1 93.19 23 TYR B CA 1
ATOM 1208 C C . TYR B 1 23 ? -4.949 -11.164 -16.219 1 93.19 23 TYR B C 1
ATOM 1210 O O . TYR B 1 23 ? -3.902 -11.406 -16.828 1 93.19 23 TYR B O 1
ATOM 1218 N N . ASP B 1 24 ? -6.09 -11.703 -16.422 1 91.88 24 ASP B N 1
ATOM 1219 C CA . ASP B 1 24 ? -6.207 -12.633 -17.531 1 91.88 24 ASP B CA 1
ATOM 1220 C C . ASP B 1 24 ? -5.926 -11.93 -18.859 1 91.88 24 ASP B C 1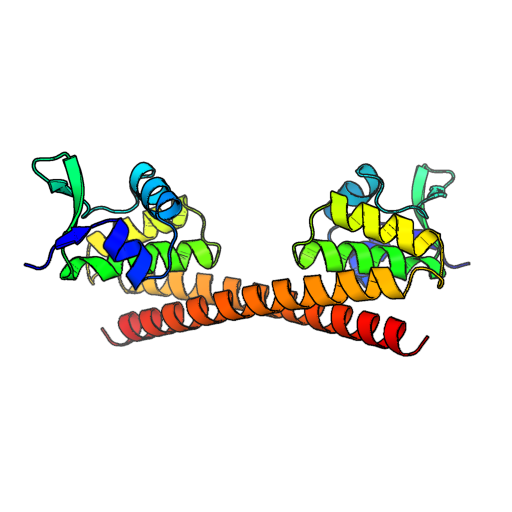
ATOM 1222 O O . ASP B 1 24 ? -5.188 -12.453 -19.703 1 91.88 24 ASP B O 1
ATOM 1226 N N . LYS B 1 25 ? -6.531 -10.797 -19.062 1 92.31 25 LYS B N 1
ATOM 1227 C CA . LYS B 1 25 ? -6.324 -10 -20.266 1 92.31 25 LYS B CA 1
ATOM 1228 C C . LYS B 1 25 ? -4.848 -9.656 -20.453 1 92.31 25 LYS B C 1
ATOM 1230 O O . LYS B 1 25 ? -4.359 -9.57 -21.578 1 92.31 25 LYS B O 1
ATOM 1235 N N . LYS B 1 26 ? -4.148 -9.523 -19.438 1 93.44 26 LYS B N 1
ATOM 1236 C CA . LYS B 1 26 ? -2.727 -9.195 -19.469 1 93.44 26 LYS B CA 1
ATOM 1237 C C . LYS B 1 26 ? -1.878 -10.438 -19.703 1 93.44 26 LYS B C 1
ATOM 1239 O O . LYS B 1 26 ? -0.648 -10.367 -19.734 1 93.44 26 LYS B O 1
ATOM 1244 N N . GLY B 1 27 ? -2.498 -11.617 -19.719 1 90.56 27 GLY B N 1
ATOM 1245 C CA . GLY B 1 27 ? -1.809 -12.852 -20.062 1 90.56 27 GLY B CA 1
ATOM 1246 C C . GLY B 1 27 ? -1.114 -13.492 -18.891 1 90.56 27 GLY B C 1
ATOM 1247 O O . GLY B 1 27 ? -0.167 -14.266 -19.062 1 90.56 27 GLY B O 1
ATOM 1248 N N . LEU B 1 28 ? -1.589 -13.266 -17.719 1 93.06 28 LEU B N 1
ATOM 1249 C CA . LEU B 1 28 ? -0.896 -13.734 -16.516 1 93.06 28 LEU B CA 1
ATOM 1250 C C . LEU B 1 28 ? -1.416 -15.102 -16.094 1 93.06 28 LEU B C 1
ATOM 1252 O O . LEU B 1 28 ? -0.869 -15.727 -15.172 1 93.06 28 LEU B O 1
ATOM 1256 N N . PHE B 1 29 ? -2.453 -15.539 -16.688 1 93.62 29 PHE B N 1
ATOM 1257 C CA . PHE B 1 29 ? -3.018 -16.844 -16.359 1 93.62 29 PHE B CA 1
ATOM 1258 C C . PHE B 1 29 ? -2.854 -17.812 -17.531 1 93.62 29 PHE B C 1
ATOM 1260 O O . PHE B 1 29 ? -3.695 -17.844 -18.438 1 93.62 29 PHE B O 1
ATOM 1267 N N . PRO B 1 30 ? -1.887 -18.672 -17.453 1 91 30 PRO B N 1
ATOM 1268 C CA . PRO B 1 30 ? -1.593 -19.531 -18.609 1 91 30 PRO B CA 1
ATOM 1269 C C . PRO B 1 30 ? -2.564 -20.703 -18.734 1 91 30 PRO B C 1
ATOM 1271 O O . PRO B 1 30 ? -2.611 -21.359 -19.766 1 91 30 PRO B O 1
ATOM 1274 N N . PHE B 1 31 ? -3.432 -20.891 -17.719 1 92.56 31 PHE B N 1
ATOM 1275 C CA . PHE B 1 31 ? -4.184 -22.141 -17.734 1 92.56 31 PHE B CA 1
ATOM 1276 C C . PHE B 1 31 ? -5.68 -21.875 -17.844 1 92.56 31 PHE B C 1
ATOM 1278 O O . PHE B 1 31 ? -6.488 -22.797 -17.719 1 92.56 31 PHE B O 1
ATOM 1285 N N . PHE B 1 32 ? -5.984 -20.609 -18.016 1 93.44 32 PHE B N 1
ATOM 1286 C CA . PHE B 1 32 ? -7.398 -20.328 -18.234 1 93.44 32 PHE B CA 1
ATOM 1287 C C . PHE B 1 32 ? -7.848 -20.859 -19.594 1 93.44 32 PHE B C 1
ATOM 1289 O O . PHE B 1 32 ? -7.117 -20.766 -20.578 1 93.44 32 PHE B O 1
ATOM 1296 N N . GLU B 1 33 ? -8.992 -21.438 -19.625 1 93.56 33 GLU B N 1
ATOM 1297 C CA . GLU B 1 33 ? -9.625 -21.953 -20.844 1 93.56 33 GLU B CA 1
ATOM 1298 C C . GLU B 1 33 ? -11.039 -21.406 -20.984 1 93.56 33 GLU B C 1
ATOM 1300 O O . GLU B 1 33 ? -11.539 -20.703 -20.109 1 93.56 33 GLU B O 1
ATOM 1305 N N . ARG B 1 34 ? -11.578 -21.516 -22.109 1 93.19 34 ARG B N 1
ATOM 1306 C CA . ARG B 1 34 ? -12.969 -21.156 -22.359 1 93.19 34 ARG B CA 1
ATOM 1307 C C . ARG B 1 34 ? -13.82 -22.406 -22.625 1 93.19 34 ARG B C 1
ATOM 1309 O O . ARG B 1 34 ? -13.367 -23.344 -23.281 1 93.19 34 ARG B O 1
ATOM 1316 N N . ASP B 1 35 ? -15.016 -22.297 -22.062 1 93.5 35 ASP B N 1
ATOM 1317 C CA . ASP B 1 35 ? -15.922 -23.406 -22.328 1 93.5 35 ASP B CA 1
ATOM 1318 C C . ASP B 1 35 ? -16.734 -23.141 -23.594 1 93.5 35 ASP B C 1
ATOM 1320 O O . ASP B 1 35 ? -16.453 -22.203 -24.344 1 93.5 35 ASP B O 1
ATOM 1324 N N . GLU B 1 36 ? -17.703 -24.078 -23.828 1 94.94 36 GLU B N 1
ATOM 1325 C CA . GLU B 1 36 ? -18.484 -24.016 -25.047 1 94.94 36 GLU B CA 1
ATOM 1326 C C . GLU B 1 36 ? -19.266 -22.703 -25.141 1 94.94 36 GLU B C 1
ATOM 1328 O O . GLU B 1 36 ? -19.578 -22.234 -26.234 1 94.94 36 GLU B O 1
ATOM 1333 N N . ASN B 1 37 ? -19.578 -22.125 -24.016 1 94.5 37 ASN B N 1
ATOM 1334 C CA . ASN B 1 37 ? -20.312 -20.875 -23.969 1 94.5 37 ASN B CA 1
ATOM 1335 C C . ASN B 1 37 ? -19.375 -19.672 -23.875 1 94.5 37 ASN B C 1
ATOM 1337 O O . ASN B 1 37 ? -19.812 -18.547 -23.625 1 94.5 37 ASN B O 1
ATOM 1341 N N . ASN B 1 38 ? -18.156 -19.875 -23.875 1 92.62 38 ASN B N 1
ATOM 1342 C CA . ASN B 1 38 ? -17.109 -18.859 -23.875 1 92.62 38 ASN B CA 1
ATOM 1343 C C . ASN B 1 38 ? -16.859 -18.312 -22.469 1 92.62 38 ASN B C 1
ATOM 1345 O O . ASN B 1 38 ? -16.375 -17.203 -22.312 1 92.62 38 ASN B O 1
ATOM 1349 N N . TYR B 1 39 ? -17.281 -19.094 -21.516 1 92.62 39 TYR B N 1
ATOM 1350 C CA . TYR B 1 39 ? -16.969 -18.719 -20.141 1 92.62 39 TYR B CA 1
ATOM 1351 C C . TYR B 1 39 ? -15.586 -19.219 -19.75 1 92.62 39 TYR B C 1
ATOM 1353 O O . TYR B 1 39 ? -15.211 -20.344 -20.047 1 92.62 39 TYR B O 1
ATOM 1361 N N . ARG B 1 40 ? -14.852 -18.312 -19.078 1 93.56 40 ARG B N 1
ATOM 1362 C CA . ARG B 1 40 ? -13.492 -18.656 -18.656 1 93.56 40 ARG B CA 1
ATOM 1363 C C . ARG B 1 40 ? -13.516 -19.516 -17.406 1 93.56 40 ARG B C 1
ATOM 1365 O O . ARG B 1 40 ? -14.297 -19.281 -16.484 1 93.56 40 ARG B O 1
ATOM 1372 N N . TYR B 1 41 ? -12.711 -20.516 -17.516 1 95.38 41 TYR B N 1
ATOM 1373 C CA . TYR B 1 41 ? -12.57 -21.391 -16.359 1 95.38 41 TYR B CA 1
ATOM 1374 C C . TYR B 1 41 ? -11.141 -21.906 -16.234 1 95.38 41 TYR B C 1
ATOM 1376 O O . TYR B 1 41 ? -10.336 -21.766 -17.156 1 95.38 41 TYR B O 1
ATOM 1384 N N . ILE B 1 42 ? -10.875 -22.344 -15.023 1 95.69 42 ILE B N 1
ATOM 1385 C CA . ILE B 1 42 ? -9.617 -23.031 -14.766 1 95.69 42 ILE B CA 1
ATOM 1386 C C . ILE B 1 42 ? -9.891 -24.344 -14.016 1 95.69 42 ILE B C 1
ATOM 1388 O O . ILE B 1 42 ? -10.875 -24.438 -13.273 1 95.69 42 ILE B O 1
ATOM 1392 N N . GLU B 1 43 ? -8.969 -25.297 -14.32 1 95.88 43 GLU B N 1
ATOM 1393 C CA . GLU B 1 43 ? -9.07 -26.516 -13.508 1 95.88 43 GLU B CA 1
ATOM 1394 C C . GLU B 1 43 ? -8.625 -26.266 -12.07 1 95.88 43 GLU B C 1
ATOM 1396 O O . GLU B 1 43 ? -7.648 -25.547 -11.836 1 95.88 43 GLU B O 1
ATOM 1401 N N . ARG B 1 44 ? -9.312 -26.844 -11.094 1 95.75 44 ARG B N 1
ATOM 1402 C CA . ARG B 1 44 ? -9.047 -26.656 -9.672 1 95.75 44 ARG B CA 1
ATOM 1403 C C . ARG B 1 44 ? -7.562 -26.844 -9.359 1 95.75 44 ARG B C 1
ATOM 1405 O O . ARG B 1 44 ? -6.992 -26.109 -8.547 1 95.75 44 ARG B O 1
ATOM 1412 N N . GLU B 1 45 ? -6.957 -27.766 -9.992 1 94.19 45 GLU B N 1
ATOM 1413 C CA . GLU B 1 45 ? -5.559 -28.094 -9.734 1 94.19 45 GLU B CA 1
ATOM 1414 C C . GLU B 1 45 ? -4.641 -26.938 -10.117 1 94.19 45 GLU B C 1
ATOM 1416 O O . GLU B 1 45 ? -3.492 -26.875 -9.672 1 94.19 45 GLU B O 1
ATOM 1421 N N . LYS B 1 46 ? -5.199 -26.047 -10.93 1 94.19 46 LYS B N 1
ATOM 1422 C CA . LYS B 1 46 ? -4.391 -24.938 -11.422 1 94.19 46 LYS B CA 1
ATOM 1423 C C . LYS B 1 46 ? -4.719 -23.656 -10.664 1 94.19 46 LYS B C 1
ATOM 1425 O O . LYS B 1 46 ? -4.164 -22.594 -10.961 1 94.19 46 LYS B O 1
ATOM 1430 N N . LEU B 1 47 ? -5.508 -23.75 -9.664 1 94.81 47 LEU B N 1
ATOM 1431 C CA . LEU B 1 47 ? -5.961 -22.578 -8.914 1 94.81 47 LEU B CA 1
ATOM 1432 C C . LEU B 1 47 ? -4.789 -21.875 -8.242 1 94.81 47 LEU B C 1
ATOM 1434 O O . LEU B 1 47 ? -4.805 -20.656 -8.062 1 94.81 47 LEU B O 1
ATOM 1438 N N . GLU B 1 48 ? -3.797 -22.625 -7.922 1 93 48 GLU B N 1
ATOM 1439 C CA . GLU B 1 48 ? -2.619 -22.062 -7.258 1 93 48 GLU B CA 1
ATOM 1440 C C . GLU B 1 48 ? -1.964 -20.984 -8.102 1 93 48 GLU B C 1
ATOM 1442 O O . GLU B 1 48 ? -1.422 -20.016 -7.57 1 93 48 GLU B O 1
ATOM 1447 N N . TRP B 1 49 ? -2.08 -21.062 -9.398 1 92.12 49 TRP B N 1
ATOM 1448 C CA . TRP B 1 49 ? -1.52 -20.062 -10.305 1 92.12 49 TRP B CA 1
ATOM 1449 C C . TRP B 1 49 ? -2.238 -18.719 -10.164 1 92.12 49 TRP B C 1
ATOM 1451 O O . TRP B 1 49 ? -1.604 -17.672 -10.188 1 92.12 49 TRP B O 1
ATOM 1461 N N . VAL B 1 50 ? -3.488 -18.781 -9.969 1 94.44 50 VAL B N 1
ATOM 1462 C CA . VAL B 1 50 ? -4.281 -17.578 -9.781 1 94.44 50 VAL B CA 1
ATOM 1463 C C . VAL B 1 50 ? -3.961 -16.953 -8.422 1 94.44 50 VAL B C 1
ATOM 1465 O O . VAL B 1 50 ? -3.803 -15.734 -8.312 1 94.44 50 VAL B O 1
ATOM 1468 N N . ARG B 1 51 ? -3.771 -17.766 -7.477 1 94.25 51 ARG B N 1
ATOM 1469 C CA . ARG B 1 51 ? -3.482 -17.312 -6.121 1 94.25 51 ARG B CA 1
ATOM 1470 C C . ARG B 1 51 ? -2.152 -16.562 -6.062 1 94.25 51 ARG B C 1
ATOM 1472 O O . ARG B 1 51 ? -2.064 -15.484 -5.48 1 94.25 51 ARG B O 1
ATOM 1479 N N . ILE B 1 52 ? -1.158 -17.172 -6.703 1 95.25 52 ILE B N 1
ATOM 1480 C CA . ILE B 1 52 ? 0.177 -16.594 -6.605 1 95.25 52 ILE B CA 1
ATOM 1481 C C . ILE B 1 52 ? 0.219 -15.258 -7.355 1 95.25 52 ILE B C 1
ATOM 1483 O O . ILE B 1 52 ? 0.806 -14.289 -6.875 1 95.25 52 ILE B O 1
ATOM 1487 N N . VAL B 1 53 ? -0.385 -15.242 -8.492 1 94.69 53 VAL B N 1
ATOM 1488 C CA . VAL B 1 53 ? -0.432 -14.008 -9.266 1 94.69 53 VAL B CA 1
ATOM 1489 C C . VAL B 1 53 ? -1.118 -12.914 -8.445 1 94.69 53 VAL B C 1
ATOM 1491 O O . VAL B 1 53 ? -0.608 -11.789 -8.344 1 94.69 53 VAL B O 1
ATOM 1494 N N . SER B 1 54 ? -2.201 -13.266 -7.867 1 93.81 54 SER B N 1
ATOM 1495 C CA . SER B 1 54 ? -2.959 -12.32 -7.062 1 93.81 54 SER B CA 1
ATOM 1496 C C . SER B 1 54 ? -2.152 -11.852 -5.855 1 93.81 54 SER B C 1
ATOM 1498 O O . SER B 1 54 ? -2.125 -10.656 -5.547 1 93.81 54 SER B O 1
ATOM 1500 N N . CYS B 1 55 ? -1.514 -12.727 -5.254 1 95.38 55 CYS B N 1
ATOM 1501 C CA . CYS B 1 55 ? -0.707 -12.406 -4.082 1 95.38 55 CYS B CA 1
ATOM 1502 C C . CYS B 1 55 ? 0.435 -11.469 -4.449 1 95.38 55 CYS B C 1
ATOM 1504 O O . CYS B 1 55 ? 0.641 -10.445 -3.787 1 95.38 55 CYS B O 1
ATOM 1506 N N . LEU B 1 56 ? 1.129 -11.852 -5.516 1 96.25 56 LEU B N 1
ATOM 1507 C CA . LEU B 1 56 ? 2.277 -11.055 -5.918 1 96.25 56 LEU B CA 1
ATOM 1508 C C . LEU B 1 56 ? 1.843 -9.656 -6.348 1 96.25 56 LEU B C 1
ATOM 1510 O O . LEU B 1 56 ? 2.508 -8.664 -6.031 1 96.25 56 LEU B O 1
ATOM 1514 N N . LYS B 1 57 ? 0.763 -9.617 -6.953 1 94 57 LYS B N 1
ATOM 1515 C CA . LYS B 1 57 ? 0.237 -8.32 -7.363 1 94 57 LYS B CA 1
ATOM 1516 C C . LYS B 1 57 ? -0.191 -7.496 -6.152 1 94 57 LYS B C 1
ATOM 1518 O O . LYS B 1 57 ? 0.182 -6.328 -6.027 1 94 57 LYS B O 1
ATOM 1523 N N . LYS B 1 58 ? -0.948 -8.07 -5.266 1 92.75 58 LYS B N 1
ATOM 1524 C CA . LYS B 1 58 ? -1.433 -7.398 -4.066 1 92.75 58 LYS B CA 1
ATOM 1525 C C . LYS B 1 58 ? -0.273 -6.941 -3.186 1 92.75 58 LYS B C 1
ATOM 1527 O O . LYS B 1 58 ? -0.374 -5.93 -2.494 1 92.75 58 LYS B O 1
ATOM 1532 N N . SER B 1 59 ? 0.817 -7.648 -3.334 1 95.44 59 SER B N 1
ATOM 1533 C CA . SER B 1 59 ? 1.987 -7.324 -2.525 1 95.44 59 SER B CA 1
ATOM 1534 C C . SER B 1 59 ? 2.832 -6.238 -3.182 1 95.44 59 SER B C 1
ATOM 1536 O O . SER B 1 59 ? 3.818 -5.777 -2.605 1 95.44 59 SER B O 1
ATOM 1538 N N . GLY B 1 60 ? 2.488 -5.863 -4.418 1 93.94 60 GLY B N 1
ATOM 1539 C CA . GLY B 1 60 ? 3.121 -4.703 -5.023 1 93.94 60 GLY B CA 1
ATOM 1540 C C . GLY B 1 60 ? 4.121 -5.066 -6.105 1 93.94 60 GLY B C 1
ATOM 1541 O O . GLY B 1 60 ? 4.871 -4.207 -6.578 1 93.94 60 GLY B O 1
ATOM 1542 N N . MET B 1 61 ? 4.086 -6.262 -6.539 1 96.56 61 MET B N 1
ATOM 1543 C CA . MET B 1 61 ? 5.004 -6.645 -7.609 1 96.56 61 MET B CA 1
ATOM 1544 C C . MET B 1 61 ? 4.508 -6.141 -8.961 1 96.56 61 MET B C 1
ATOM 1546 O O . MET B 1 61 ? 3.33 -6.289 -9.289 1 96.56 61 MET B O 1
ATOM 1550 N N . PRO B 1 62 ? 5.422 -5.609 -9.734 1 95.88 62 PRO B N 1
ATOM 1551 C CA . PRO B 1 62 ? 5.004 -5.152 -11.062 1 95.88 62 PRO B CA 1
ATOM 1552 C C . PRO B 1 62 ? 4.629 -6.301 -11.992 1 95.88 62 PRO B C 1
ATOM 1554 O O . PRO B 1 62 ? 5.141 -7.414 -11.844 1 95.88 62 PRO B O 1
ATOM 1557 N N . LEU B 1 63 ? 3.766 -5.957 -12.938 1 94.5 63 LEU B N 1
ATOM 1558 C CA . LEU B 1 63 ? 3.205 -6.949 -13.844 1 94.5 63 LEU B CA 1
ATOM 1559 C C . LEU B 1 63 ? 4.309 -7.656 -14.625 1 94.5 63 LEU B C 1
ATOM 1561 O O . LEU B 1 63 ? 4.223 -8.859 -14.875 1 94.5 63 LEU B O 1
ATOM 1565 N N . ASN B 1 64 ? 5.316 -6.922 -15.016 1 95.56 64 ASN B N 1
ATOM 1566 C CA . ASN B 1 64 ? 6.402 -7.527 -15.773 1 95.56 64 ASN B CA 1
ATOM 1567 C C . ASN B 1 64 ? 7.156 -8.562 -14.945 1 95.56 64 ASN B C 1
ATOM 1569 O O . ASN B 1 64 ? 7.527 -9.625 -15.461 1 95.56 64 ASN B O 1
ATOM 1573 N N . LYS B 1 65 ? 7.32 -8.258 -13.695 1 97.12 65 LYS B N 1
ATOM 1574 C CA . LYS B 1 65 ? 7.984 -9.211 -12.805 1 97.12 65 LYS B CA 1
ATOM 1575 C C . LYS B 1 65 ? 7.105 -10.438 -12.555 1 97.12 65 LYS B C 1
ATOM 1577 O O . LYS B 1 65 ? 7.609 -11.555 -12.461 1 97.12 65 LYS B O 1
ATOM 1582 N N . ILE B 1 66 ? 5.828 -10.188 -12.438 1 97.06 66 ILE B N 1
ATOM 1583 C CA . ILE B 1 66 ? 4.895 -11.289 -12.258 1 97.06 66 ILE B CA 1
ATOM 1584 C C . ILE B 1 66 ? 4.938 -12.203 -13.484 1 97.06 66 ILE B C 1
ATOM 1586 O O . ILE B 1 66 ? 4.949 -13.43 -13.352 1 97.06 66 ILE B O 1
ATOM 1590 N N . SER B 1 67 ? 5 -11.586 -14.609 1 96.19 67 SER B N 1
ATOM 1591 C CA . SER B 1 67 ? 5.125 -12.352 -15.844 1 96.19 67 SER B CA 1
ATOM 1592 C C . SER B 1 67 ? 6.398 -13.195 -15.852 1 96.19 67 SER B C 1
ATOM 1594 O O . SER B 1 67 ? 6.375 -14.359 -16.234 1 96.19 67 SER B O 1
ATOM 1596 N N . GLU B 1 68 ? 7.438 -12.586 -15.492 1 97.31 68 GLU B N 1
ATOM 1597 C CA . GLU B 1 68 ? 8.695 -13.312 -15.359 1 97.31 68 GLU B CA 1
ATOM 1598 C C . GLU B 1 68 ? 8.547 -14.516 -14.438 1 97.31 68 GLU B C 1
ATOM 1600 O O . GLU B 1 68 ? 8.992 -15.617 -14.766 1 97.31 68 GLU B O 1
ATOM 1605 N N . TYR B 1 69 ? 7.945 -14.281 -13.289 1 97.75 69 TYR B N 1
ATOM 1606 C CA . TYR B 1 69 ? 7.73 -15.352 -12.32 1 97.75 69 TYR B CA 1
ATOM 1607 C C . TYR B 1 69 ? 6.941 -16.5 -12.953 1 97.75 69 TYR B C 1
ATOM 1609 O O . TYR B 1 69 ? 7.301 -17.672 -12.797 1 97.75 69 TYR B O 1
ATOM 1617 N N . ILE B 1 70 ? 5.875 -16.188 -13.57 1 96.12 70 ILE B N 1
ATOM 1618 C CA . ILE B 1 70 ? 5.012 -17.172 -14.195 1 96.12 70 ILE B CA 1
ATOM 1619 C C . ILE B 1 70 ? 5.809 -17.984 -15.219 1 96.12 70 ILE B C 1
ATOM 1621 O O . ILE B 1 70 ? 5.695 -19.219 -15.281 1 96.12 70 ILE B O 1
ATOM 1625 N N . GLY B 1 71 ? 6.582 -17.281 -16.062 1 96 71 GLY B N 1
ATOM 1626 C CA . GLY B 1 71 ? 7.434 -17.969 -17.016 1 96 71 GLY B CA 1
ATOM 1627 C C . GLY B 1 71 ? 8.375 -18.969 -16.359 1 96 71 GLY B C 1
ATOM 1628 O O . GLY B 1 71 ? 8.523 -20.094 -16.844 1 96 71 GLY B O 1
ATOM 1629 N N . LEU B 1 72 ? 8.977 -18.562 -15.328 1 97.12 72 LEU B N 1
ATOM 1630 C CA . LEU B 1 72 ? 9.859 -19.453 -14.578 1 97.12 72 LEU B CA 1
ATOM 1631 C C . LEU B 1 72 ? 9.086 -20.656 -14.031 1 97.12 72 LEU B C 1
ATOM 1633 O O . LEU B 1 72 ? 9.531 -21.797 -14.156 1 97.12 72 LEU B O 1
ATOM 1637 N N . ALA B 1 73 ? 7.977 -20.406 -13.422 1 95.12 73 ALA B N 1
ATOM 1638 C CA . ALA B 1 73 ? 7.172 -21.453 -12.82 1 95.12 73 ALA B CA 1
ATOM 1639 C C . ALA B 1 73 ? 6.766 -22.5 -13.859 1 95.12 73 ALA B C 1
ATOM 1641 O O . ALA B 1 73 ? 6.738 -23.703 -13.562 1 95.12 73 ALA B O 1
ATOM 1642 N N . LEU B 1 74 ? 6.512 -22.047 -15.023 1 95.12 74 LEU B N 1
ATOM 1643 C CA . LEU B 1 74 ? 6.105 -22.938 -16.109 1 95.12 74 LEU B CA 1
ATOM 1644 C C . LEU B 1 74 ? 7.246 -23.859 -16.5 1 95.12 74 LEU B C 1
ATOM 1646 O O . LEU B 1 74 ? 7.008 -24.984 -16.953 1 95.12 74 LEU B O 1
ATOM 1650 N N . GLU B 1 75 ? 8.383 -23.391 -16.328 1 96 75 GLU B N 1
ATOM 1651 C CA . GLU B 1 75 ? 9.555 -24.203 -16.656 1 96 75 GLU B CA 1
ATOM 1652 C C . GLU B 1 75 ? 9.711 -25.359 -15.672 1 96 75 GLU B C 1
ATOM 1654 O O . GLU B 1 75 ? 10.273 -26.406 -16.016 1 96 75 GLU B O 1
ATOM 1659 N N . GLY B 1 76 ? 9.312 -25.156 -14.438 1 94.19 76 GLY B N 1
ATOM 1660 C CA . GLY B 1 76 ? 9.328 -26.266 -13.5 1 94.19 76 GLY B CA 1
ATOM 1661 C C . GLY B 1 76 ? 10.273 -26.047 -12.328 1 94.19 76 GLY B C 1
ATOM 1662 O O . GLY B 1 76 ? 10.656 -24.906 -12.039 1 94.19 76 GLY B O 1
ATOM 1663 N N . LYS B 1 77 ? 10.586 -27.125 -11.648 1 94.88 77 LYS B N 1
ATOM 1664 C CA . LYS B 1 77 ? 11.305 -27.109 -10.375 1 94.88 77 LYS B CA 1
ATOM 1665 C C . LYS B 1 77 ? 12.727 -26.594 -10.555 1 94.88 77 LYS B C 1
ATOM 1667 O O . LYS B 1 77 ? 13.344 -26.109 -9.602 1 94.88 77 LYS B O 1
ATOM 1672 N N . ASN B 1 78 ? 13.188 -26.734 -11.766 1 95.88 78 ASN B N 1
ATOM 1673 C CA . ASN B 1 78 ? 14.562 -26.312 -12.016 1 95.88 78 ASN B CA 1
ATOM 1674 C C . ASN B 1 78 ? 14.727 -24.797 -11.805 1 95.88 78 ASN B C 1
ATOM 1676 O O . ASN B 1 78 ? 15.852 -24.312 -11.703 1 95.88 78 ASN B O 1
ATOM 1680 N N . THR B 1 79 ? 13.586 -24.078 -11.688 1 97.12 79 THR B N 1
ATOM 1681 C CA . THR B 1 79 ? 13.672 -22.641 -11.531 1 97.12 79 THR B CA 1
ATOM 1682 C C . THR B 1 79 ? 13.422 -22.234 -10.078 1 97.12 79 THR B C 1
ATOM 1684 O O . THR B 1 79 ? 13.289 -21.047 -9.773 1 97.12 79 THR B O 1
ATOM 1687 N N . TYR B 1 80 ? 13.383 -23.125 -9.141 1 96.75 80 TYR B N 1
ATOM 1688 C CA . TYR B 1 80 ? 13.07 -22.859 -7.746 1 96.75 80 TYR B CA 1
ATOM 1689 C C . TYR B 1 80 ? 14.031 -21.828 -7.164 1 96.75 80 TYR B C 1
ATOM 1691 O O . TYR B 1 80 ? 13.625 -20.953 -6.395 1 96.75 80 TYR B O 1
ATOM 1699 N N . ALA B 1 81 ? 15.258 -21.984 -7.566 1 97.19 81 ALA B N 1
ATOM 1700 C CA . ALA B 1 81 ? 16.266 -21.078 -7.012 1 97.19 81 ALA B CA 1
ATOM 1701 C C . ALA B 1 81 ? 15.953 -19.625 -7.383 1 97.19 81 ALA B C 1
ATOM 1703 O O . ALA B 1 81 ? 15.992 -18.734 -6.527 1 97.19 81 ALA B O 1
ATOM 1704 N N . LYS B 1 82 ? 15.688 -19.438 -8.633 1 97.62 82 LYS B N 1
ATOM 1705 C CA . LYS B 1 82 ? 15.375 -18.078 -9.102 1 97.62 82 LYS B CA 1
ATOM 1706 C C . LYS B 1 82 ? 14.07 -17.578 -8.492 1 97.62 82 LYS B C 1
ATOM 1708 O O . LYS B 1 82 ? 13.969 -16.406 -8.102 1 97.62 82 LYS B O 1
ATOM 1713 N N . ARG B 1 83 ? 13.102 -18.406 -8.406 1 97.56 83 ARG B N 1
ATOM 1714 C CA . ARG B 1 83 ? 11.812 -18.016 -7.836 1 97.56 83 ARG B CA 1
ATOM 1715 C C . ARG B 1 83 ? 11.938 -17.719 -6.348 1 97.56 83 ARG B C 1
ATOM 1717 O O . ARG B 1 83 ? 11.281 -16.812 -5.836 1 97.56 83 ARG B O 1
ATOM 1724 N N . LEU B 1 84 ? 12.812 -18.453 -5.703 1 97.88 84 LEU B N 1
ATOM 1725 C CA . LEU B 1 84 ? 13.102 -18.172 -4.305 1 97.88 84 LEU B CA 1
ATOM 1726 C C . LEU B 1 84 ? 13.688 -16.781 -4.141 1 97.88 84 LEU B C 1
ATOM 1728 O O . LEU B 1 84 ? 13.281 -16.031 -3.246 1 97.88 84 LEU B O 1
ATOM 1732 N N . GLU B 1 85 ? 14.57 -16.484 -5.02 1 98.06 85 GLU B N 1
ATOM 1733 C CA . GLU B 1 85 ? 15.164 -15.148 -4.984 1 98.06 85 GLU B CA 1
ATOM 1734 C C . GLU B 1 85 ? 14.102 -14.062 -5.148 1 98.06 85 GLU B C 1
ATOM 1736 O O . GLU B 1 85 ? 14.141 -13.039 -4.461 1 98.06 85 GLU B O 1
ATOM 1741 N N . MET B 1 86 ? 13.219 -14.289 -6.023 1 97.94 86 MET B N 1
ATOM 1742 C CA . MET B 1 86 ? 12.141 -13.336 -6.258 1 97.94 86 MET B CA 1
ATOM 1743 C C . MET B 1 86 ? 11.258 -13.203 -5.023 1 97.94 86 MET B C 1
ATOM 1745 O O . MET B 1 86 ? 10.828 -12.102 -4.676 1 97.94 86 MET B O 1
ATOM 1749 N N . MET B 1 87 ? 11.016 -14.305 -4.363 1 97.88 87 MET B N 1
ATOM 1750 C CA . MET B 1 87 ? 10.195 -14.289 -3.152 1 97.88 87 MET B CA 1
ATOM 1751 C C . MET B 1 87 ? 10.906 -13.539 -2.029 1 97.88 87 MET B C 1
ATOM 1753 O O . MET B 1 87 ? 10.273 -12.789 -1.278 1 97.88 87 MET B O 1
ATOM 1757 N N . ILE B 1 88 ? 12.188 -13.75 -1.943 1 98.12 88 ILE B N 1
ATOM 1758 C CA . ILE B 1 88 ? 12.977 -13.086 -0.913 1 98.12 88 ILE B CA 1
ATOM 1759 C C . ILE B 1 88 ? 12.922 -11.57 -1.117 1 98.12 88 ILE B C 1
ATOM 1761 O O . ILE B 1 88 ? 12.711 -10.82 -0.165 1 98.12 88 ILE B O 1
ATOM 1765 N N . GLU B 1 89 ? 13.055 -11.211 -2.355 1 97.94 89 GLU B N 1
ATOM 1766 C CA . GLU B 1 89 ? 12.984 -9.789 -2.672 1 97.94 89 GLU B CA 1
ATOM 1767 C C . GLU B 1 89 ? 11.594 -9.227 -2.367 1 97.94 89 GLU B C 1
ATOM 1769 O O . GLU B 1 89 ? 11.477 -8.148 -1.782 1 97.94 89 GLU B O 1
ATOM 1774 N N . GLN B 1 90 ? 10.602 -9.93 -2.709 1 98.06 90 GLN B N 1
ATOM 1775 C CA . GLN B 1 90 ? 9.234 -9.477 -2.479 1 98.06 90 GLN B CA 1
ATOM 1776 C C . GLN B 1 90 ? 8.922 -9.414 -0.987 1 98.06 90 GLN B C 1
ATOM 1778 O O . GLN B 1 90 ? 8.203 -8.523 -0.537 1 98.06 90 GLN B O 1
ATOM 1783 N N . GLU B 1 91 ? 9.398 -10.367 -0.258 1 98.19 91 GLU B N 1
ATOM 1784 C CA . GLU B 1 91 ? 9.242 -10.352 1.193 1 98.19 91 GLU B CA 1
ATOM 1785 C C . GLU B 1 91 ? 9.797 -9.062 1.793 1 98.19 91 GLU B C 1
ATOM 1787 O O . GLU B 1 91 ? 9.148 -8.43 2.631 1 98.19 91 GLU B O 1
ATOM 1792 N N . LYS B 1 92 ? 10.977 -8.695 1.344 1 98.12 92 LYS B N 1
ATOM 1793 C CA . LYS B 1 92 ? 11.602 -7.465 1.825 1 98.12 92 LYS B CA 1
ATOM 1794 C C . LYS B 1 92 ? 10.742 -6.25 1.507 1 98.12 92 LYS B C 1
ATOM 1796 O O . LYS B 1 92 ? 10.562 -5.371 2.354 1 98.12 92 LYS B O 1
ATOM 1801 N N . ILE B 1 93 ? 10.258 -6.23 0.331 1 97.5 93 ILE B N 1
ATOM 1802 C CA . ILE B 1 93 ? 9.422 -5.121 -0.116 1 97.5 93 ILE B CA 1
ATOM 1803 C C . ILE B 1 93 ? 8.164 -5.039 0.75 1 97.5 93 ILE B C 1
ATOM 1805 O O . ILE B 1 93 ? 7.801 -3.959 1.219 1 97.5 93 ILE B O 1
ATOM 1809 N N . VAL B 1 94 ? 7.508 -6.145 1.024 1 98.06 94 VAL B N 1
ATOM 1810 C CA . VAL B 1 94 ? 6.273 -6.191 1.802 1 98.06 94 VAL B CA 1
ATOM 1811 C C . VAL B 1 94 ? 6.555 -5.762 3.24 1 98.06 94 VAL B C 1
ATOM 1813 O O . VAL B 1 94 ? 5.785 -4.996 3.828 1 98.06 94 VAL B O 1
ATOM 1816 N N . LEU B 1 95 ? 7.66 -6.203 3.799 1 98.19 95 LEU B N 1
ATOM 1817 C CA . LEU B 1 95 ? 8.023 -5.855 5.168 1 98.19 95 LEU B CA 1
ATOM 1818 C C . LEU B 1 95 ? 8.273 -4.355 5.301 1 98.19 95 LEU B C 1
ATOM 1820 O O . LEU B 1 95 ? 7.891 -3.742 6.301 1 98.19 95 LEU B O 1
ATOM 1824 N N . GLU B 1 96 ? 8.898 -3.824 4.301 1 96.75 96 GLU B N 1
ATOM 1825 C CA . GLU B 1 96 ? 9.117 -2.381 4.305 1 96.75 96 GLU B CA 1
ATOM 1826 C C . GLU B 1 96 ? 7.797 -1.619 4.227 1 96.75 96 GLU B C 1
ATOM 1828 O O . GLU B 1 96 ? 7.613 -0.616 4.918 1 96.75 96 GLU B O 1
ATOM 1833 N N . LYS B 1 97 ? 6.914 -2.053 3.414 1 96.25 97 LYS B N 1
ATOM 1834 C CA . LYS B 1 97 ? 5.586 -1.448 3.316 1 96.25 97 LYS B CA 1
ATOM 1835 C C . LYS B 1 97 ? 4.852 -1.52 4.652 1 96.25 97 LYS B C 1
ATOM 1837 O O . LYS B 1 97 ? 4.199 -0.556 5.059 1 96.25 97 LYS B O 1
ATOM 1842 N N . MET B 1 98 ? 4.953 -2.621 5.27 1 97.44 98 MET B N 1
ATOM 1843 C CA . MET B 1 98 ? 4.281 -2.811 6.551 1 97.44 98 MET B CA 1
ATOM 1844 C C . MET B 1 98 ? 4.859 -1.882 7.613 1 97.44 98 MET B C 1
ATOM 1846 O O . MET B 1 98 ? 4.121 -1.333 8.43 1 97.44 98 MET B O 1
ATOM 1850 N N . LYS B 1 99 ? 6.145 -1.756 7.57 1 96.81 99 LYS B N 1
ATOM 1851 C CA . LYS B 1 99 ? 6.797 -0.835 8.492 1 96.81 99 LYS B CA 1
ATOM 1852 C C . LYS B 1 99 ? 6.324 0.599 8.266 1 96.81 99 LYS B C 1
ATOM 1854 O O . LYS B 1 99 ? 6.016 1.313 9.227 1 96.81 99 LYS B O 1
ATOM 1859 N N . ASP B 1 100 ? 6.301 0.953 7.027 1 94.19 100 ASP B N 1
ATOM 1860 C CA . ASP B 1 100 ? 5.828 2.287 6.668 1 94.19 100 ASP B CA 1
ATOM 1861 C C . ASP B 1 100 ? 4.391 2.508 7.145 1 94.19 100 ASP B C 1
ATOM 1863 O O . ASP B 1 100 ? 4.082 3.545 7.73 1 94.19 100 ASP B O 1
ATOM 1867 N N . LEU B 1 101 ? 3.543 1.568 6.973 1 96.56 101 LEU B N 1
ATOM 1868 C CA . LEU B 1 101 ? 2.143 1.687 7.367 1 96.56 101 LEU B CA 1
ATOM 1869 C C . LEU B 1 101 ? 2.012 1.772 8.883 1 96.56 101 LEU B C 1
ATOM 1871 O O . LEU B 1 101 ? 1.158 2.5 9.398 1 96.56 101 LEU B O 1
ATOM 1875 N N . GLN B 1 102 ? 2.854 1.015 9.539 1 97.62 102 GLN B N 1
ATOM 1876 C CA . GLN B 1 102 ? 2.826 1.062 10.992 1 97.62 102 GLN B CA 1
ATOM 1877 C C . GLN B 1 102 ? 3.176 2.457 11.508 1 97.62 102 GLN B C 1
ATOM 1879 O O . GLN B 1 102 ? 2.561 2.947 12.453 1 97.62 102 GLN B O 1
ATOM 1884 N N . GLU B 1 103 ? 4.184 3.045 10.898 1 95.44 103 GLU B N 1
ATOM 1885 C CA . GLU B 1 103 ? 4.559 4.406 11.273 1 95.44 103 GLU B CA 1
ATOM 1886 C C . GLU B 1 103 ? 3.398 5.375 11.062 1 95.44 103 GLU B C 1
ATOM 1888 O O . GLU B 1 103 ? 3.146 6.238 11.906 1 95.44 103 GLU B O 1
ATOM 1893 N N . GLN B 1 104 ? 2.723 5.242 9.945 1 95.88 104 GLN B N 1
ATOM 1894 C CA . GLN B 1 104 ? 1.568 6.094 9.672 1 95.88 104 GLN B CA 1
ATOM 1895 C C . GLN B 1 104 ? 0.446 5.84 10.672 1 95.88 104 GLN B C 1
ATOM 1897 O O . GLN B 1 104 ? -0.191 6.781 11.148 1 95.88 104 GLN B O 1
ATOM 1902 N N . LEU B 1 105 ? 0.227 4.574 10.984 1 97.75 105 LEU B N 1
ATOM 1903 C CA . LEU B 1 105 ? -0.802 4.203 11.953 1 97.75 105 LEU B CA 1
ATOM 1904 C C . LEU B 1 105 ? -0.529 4.844 13.312 1 97.75 105 LEU B C 1
ATOM 1906 O O . LEU B 1 105 ? -1.441 5.379 13.945 1 97.75 105 LEU B O 1
ATOM 1910 N N . ASP B 1 106 ? 0.682 4.789 13.75 1 97.69 106 ASP B N 1
ATOM 1911 C CA . ASP B 1 106 ? 1.063 5.383 15.031 1 97.69 106 ASP B CA 1
ATOM 1912 C C . ASP B 1 106 ? 0.782 6.883 15.047 1 97.69 106 ASP B C 1
ATOM 1914 O O . ASP B 1 106 ? 0.301 7.418 16.047 1 97.69 106 ASP B O 1
ATOM 1918 N N . TYR B 1 107 ? 1.128 7.535 13.984 1 96.06 107 TYR B N 1
ATOM 1919 C CA . TYR B 1 107 ? 0.887 8.977 13.898 1 96.06 107 TYR B CA 1
ATOM 1920 C C . TYR B 1 107 ? -0.606 9.273 13.906 1 96.06 107 TYR B C 1
ATOM 1922 O O . TYR B 1 107 ? -1.052 10.211 14.57 1 96.06 107 TYR B O 1
ATOM 1930 N N . ILE B 1 108 ? -1.373 8.531 13.18 1 97.25 108 ILE B N 1
ATOM 1931 C CA . ILE B 1 108 ? -2.822 8.695 13.125 1 97.25 108 ILE B CA 1
ATOM 1932 C C . ILE B 1 108 ? -3.406 8.531 14.531 1 97.25 108 ILE B C 1
ATOM 1934 O O . ILE B 1 108 ? -4.234 9.336 14.961 1 97.25 108 ILE B O 1
ATOM 1938 N N . LYS B 1 109 ? -2.953 7.574 15.25 1 97.38 109 LYS B N 1
ATOM 1939 C CA . LYS B 1 109 ? -3.434 7.336 16.609 1 97.38 109 LYS B CA 1
ATOM 1940 C C . LYS B 1 109 ? -3.049 8.484 17.547 1 97.38 109 LYS B C 1
ATOM 1942 O O . LYS B 1 109 ? -3.822 8.859 18.422 1 97.38 109 LYS B O 1
ATOM 1947 N N . TYR B 1 110 ? -1.874 8.906 17.359 1 96.62 110 TYR B N 1
ATOM 1948 C CA . TYR B 1 110 ? -1.443 10.062 18.125 1 96.62 110 TYR B CA 1
ATOM 1949 C C . TYR B 1 110 ? -2.381 11.242 17.891 1 96.62 110 TYR B C 1
ATOM 1951 O O . TYR B 1 110 ? -2.828 11.883 18.844 1 96.62 110 TYR B O 1
ATOM 1959 N N . LYS B 1 111 ? -2.656 11.555 16.672 1 95.94 111 LYS B N 1
ATOM 1960 C CA . LYS B 1 111 ? -3.531 12.672 16.328 1 95.94 111 LYS B CA 1
ATOM 1961 C C . LYS B 1 111 ? -4.941 12.453 16.875 1 95.94 111 LYS B C 1
ATOM 1963 O O . LYS B 1 111 ? -5.582 13.383 17.359 1 95.94 111 LYS B O 1
ATOM 1968 N N . LYS B 1 112 ? -5.383 11.25 16.75 1 96.44 112 LYS B N 1
ATOM 1969 C CA . LYS B 1 112 ? -6.691 10.914 17.312 1 96.44 112 LYS B CA 1
ATOM 1970 C C . LYS B 1 112 ? -6.754 11.258 18.797 1 96.44 112 LYS B C 1
ATOM 1972 O O . LYS B 1 112 ? -7.707 11.891 19.25 1 96.44 112 LYS B O 1
ATOM 1977 N N . LYS B 1 113 ? -5.785 10.805 19.5 1 96.19 113 LYS B N 1
ATOM 1978 C CA . LYS B 1 113 ? -5.738 11.07 20.938 1 96.19 113 LYS B CA 1
ATOM 1979 C C . LYS B 1 113 ? -5.734 12.57 21.219 1 96.19 113 LYS B C 1
ATOM 1981 O O . LYS B 1 113 ? -6.391 13.031 22.156 1 96.19 113 LYS B O 1
ATOM 1986 N N . LEU B 1 114 ? -5.004 13.289 20.406 1 93.88 114 LEU B N 1
ATOM 1987 C CA . LEU B 1 114 ? -4.945 14.734 20.547 1 93.88 114 LEU B CA 1
ATOM 1988 C C . LEU B 1 114 ? -6.328 15.359 20.375 1 93.88 114 LEU B C 1
ATOM 1990 O O . LEU B 1 114 ? -6.727 16.219 21.172 1 93.88 114 LEU B O 1
ATOM 1994 N N . TYR B 1 115 ? -7.031 14.867 19.375 1 94.88 115 TYR B N 1
ATOM 1995 C CA . TYR B 1 115 ? -8.359 15.414 19.109 1 94.88 115 TYR B CA 1
ATOM 1996 C C . TYR B 1 115 ? -9.344 15.023 20.203 1 94.88 115 TYR B C 1
ATOM 1998 O O . TYR B 1 115 ? -10.258 15.789 20.516 1 94.88 115 TYR B O 1
ATOM 2006 N N . GLU 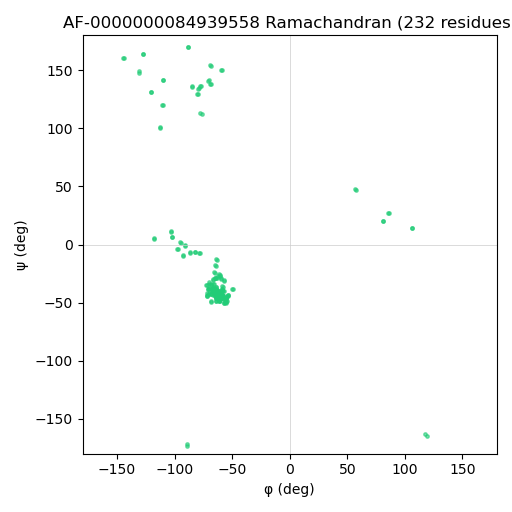B 1 116 ? -9.203 13.906 20.734 1 92.12 116 GLU B N 1
ATOM 2007 C CA . GLU B 1 116 ? -10.094 13.406 21.781 1 92.12 116 GLU B CA 1
ATOM 2008 C C . GLU B 1 116 ? -9.875 14.133 23.094 1 92.12 116 GLU B C 1
ATOM 2010 O O . GLU B 1 116 ? -10.82 14.32 23.875 1 92.12 116 GLU B O 1
ATOM 2015 N N . ASN B 1 117 ? -8.664 14.484 23.359 1 89.06 117 ASN B N 1
ATOM 2016 C CA . ASN B 1 117 ? -8.312 15.078 24.641 1 89.06 117 ASN B CA 1
ATOM 2017 C C . ASN B 1 117 ? -8.406 16.594 24.609 1 89.06 117 ASN B C 1
ATOM 2019 O O . ASN B 1 117 ? -8.141 17.266 25.609 1 89.06 117 ASN B O 1
ATOM 2023 N N . ASN B 1 118 ? -8.781 17.25 23.469 1 81.31 118 ASN B N 1
ATOM 2024 C CA . ASN B 1 118 ? -8.883 18.703 23.375 1 81.31 118 ASN B CA 1
ATOM 2025 C C . ASN B 1 118 ? -10.18 19.125 22.703 1 81.31 118 ASN B C 1
ATOM 2027 O O . ASN B 1 118 ? -10.758 18.375 21.922 1 81.31 118 ASN B O 1
#

Nearest PDB structures (foldseek):
  5d90-assembly2_C  TM=8.883E-01  e=7.009E-09  Haemophilus influenzae Rd KW20
  3gpv-assembly1_A  TM=8.985E-01  e=1.872E-08  [Bacillus thuringiensis] serovar konkukian
  5d8c-assembly1_A  TM=8.252E-01  e=1.538E-08  Haemophilus influenzae Rd KW20
  3gp4-assembly1_A  TM=7.975E-01  e=1.411E-06  Listeria monocytogenes serotype 4b str. F2365
  3hh0-assembly1_A  TM=7.325E-01  e=1.383E-04  Bacillus cereus ATCC 14579

Organism: Mesoplasma florum (strain ATCC 33453 / NBRC 100688 / NCTC 11704 / L1) (NCBI:txid265311)

InterPro domains:
  IPR000551 MerR-type HTH domain [PF13411] (6-70)
  IPR000551 MerR-type HTH domain [PS50937] (3-72)
  IPR000551 MerR-type HTH domain [SM00422] (4-73)
  IPR009061 Putative DNA-binding domain superfamily [SSF46955] (5-117)
  IPR047057 MerR transcriptional regulator [PTHR30204] (4-105)

Foldseek 3Di:
DDKAFLVRLCVVLVNDSVVLVVLVVVVQQVAWDADPVGTTIGDPVSSVSVNVLVVLVVLPHDPVVSSVLSVLVVVHPVSVVVNVVVVVVSVVSSVVVVVVVVVVVVVVVVVVVVVVVD/DDKAFLVRLCVVLVNDSVVLVVLVVVVQQVAWDADPVGTTIGDPVSSVSVNVLVVLVVLPHDSVVSSVLSVLVVVHPVSVVVNVVVVVVSVVSSVVVVVVVVVVVVVVVVVVVVVVVD